Protein AF-A0A3D9T539-F1 (afdb_monomer)

pLDDT: mean 88.77, std 12.22, range [27.33, 97.56]

Sequence (343 aa):
MMASVPVTVRQAPGLWAAVADVSRRAGVRPPDEIHLIGDPDVTVEEDSVLLGLVGGRRRMSVGLALLHTLGADELLALVAYESARRGARNEERAAQVAIRAAGPETVARATRELWAVREAWESFLNVYVQPGREAGYAPEDVFGGFAAMVDARRPLLGLGEPVRRATALMGDIPLSWGHRLLDPGERMLLGWPDFTTAVMTAELQREADRIYRRIGSVIAGDPGRLSLAHVFDLIAGGPLPLGLIAGALFPDRTRDEAVPLFAGPLATLMRLAAVRSCVAEWRHTWAGPPELVGPDGLPLRLEDLAARALGSPEAAAEACRRLTDLGVVLFAGAGPGRHRSIE

Structure (mmCIF, N/CA/C/O backbone):
data_AF-A0A3D9T539-F1
#
_entry.id   AF-A0A3D9T539-F1
#
loop_
_atom_site.group_PDB
_atom_site.id
_atom_site.type_symbol
_atom_site.label_atom_id
_atom_site.label_alt_id
_atom_site.label_comp_id
_atom_site.label_asym_id
_atom_site.label_entity_id
_atom_site.label_seq_id
_atom_site.pdbx_PDB_ins_code
_atom_site.Cartn_x
_atom_site.Cartn_y
_atom_site.Cartn_z
_atom_site.occupancy
_atom_site.B_iso_or_equiv
_atom_site.auth_seq_id
_atom_site.auth_comp_id
_atom_site.auth_asym_id
_atom_site.auth_atom_id
_atom_site.pdbx_PDB_model_num
ATOM 1 N N . MET A 1 1 ? -10.849 18.192 7.428 1.00 44.25 1 MET A N 1
ATOM 2 C CA . MET A 1 1 ? -11.593 17.255 8.294 1.00 44.25 1 MET A CA 1
ATOM 3 C C . MET A 1 1 ? -11.327 15.874 7.731 1.00 44.25 1 MET A C 1
ATOM 5 O O . MET A 1 1 ? -11.571 15.698 6.544 1.00 44.25 1 MET A O 1
ATOM 9 N N . MET A 1 2 ? -10.726 14.962 8.500 1.00 62.97 2 MET A N 1
ATOM 10 C CA . MET A 1 2 ? -10.523 13.584 8.036 1.00 62.97 2 MET A CA 1
ATOM 11 C C . MET A 1 2 ? -11.881 12.975 7.679 1.00 62.97 2 MET A C 1
ATOM 13 O O . MET A 1 2 ? -12.852 13.165 8.417 1.00 62.97 2 MET A O 1
ATOM 17 N N . ALA A 1 3 ? -11.966 12.283 6.542 1.00 84.75 3 ALA A N 1
ATOM 18 C CA . ALA A 1 3 ? -13.168 11.539 6.201 1.00 84.75 3 ALA A CA 1
ATOM 19 C C . ALA A 1 3 ? -13.429 10.505 7.306 1.00 84.75 3 ALA A C 1
ATOM 21 O O . ALA A 1 3 ? -12.514 9.806 7.741 1.00 84.75 3 ALA A O 1
ATOM 22 N N . SER A 1 4 ? -14.670 10.431 7.781 1.00 90.44 4 SER A N 1
ATOM 23 C CA . SER A 1 4 ? -15.082 9.432 8.764 1.00 90.44 4 SER A CA 1
ATOM 24 C C . SER A 1 4 ? -16.459 8.882 8.423 1.00 90.44 4 SER A C 1
ATOM 26 O O . SER A 1 4 ? -17.287 9.578 7.826 1.00 90.44 4 SER A O 1
ATOM 28 N N . VAL A 1 5 ? -16.713 7.628 8.795 1.00 91.12 5 VAL A N 1
ATOM 29 C CA . VAL A 1 5 ? -18.011 6.981 8.580 1.00 91.12 5 VAL A CA 1
ATOM 30 C C . VAL A 1 5 ? -18.573 6.490 9.914 1.00 91.12 5 VAL A C 1
ATOM 32 O O . VAL A 1 5 ? -17.920 5.676 10.567 1.00 91.12 5 VAL A O 1
ATOM 35 N N . PRO A 1 6 ? -19.767 6.947 10.340 1.00 92.81 6 PRO A N 1
ATOM 36 C CA . PRO A 1 6 ? -20.382 6.463 11.571 1.00 92.81 6 PRO A CA 1
ATOM 37 C C . PRO A 1 6 ? -20.787 4.992 11.434 1.00 92.81 6 PRO A C 1
ATOM 39 O O . PRO A 1 6 ? -21.335 4.578 10.410 1.00 92.81 6 PRO A O 1
ATOM 42 N N . VAL A 1 7 ? -20.563 4.218 12.493 1.00 93.19 7 VAL A N 1
ATOM 43 C CA . VAL A 1 7 ? -20.911 2.797 12.578 1.00 93.19 7 VAL A CA 1
ATOM 44 C C . VAL A 1 7 ? -22.020 2.610 13.592 1.00 93.19 7 VAL A C 1
ATOM 46 O O . VAL A 1 7 ? -21.872 2.928 14.767 1.00 93.19 7 VAL A O 1
ATOM 49 N N . THR A 1 8 ? -23.128 2.024 13.165 1.00 93.31 8 THR A N 1
ATOM 50 C CA . THR A 1 8 ? -24.223 1.658 14.069 1.00 93.31 8 THR A CA 1
ATOM 51 C C . THR A 1 8 ? -23.956 0.323 14.766 1.00 93.31 8 THR A C 1
ATOM 53 O O . THR A 1 8 ? -23.232 -0.531 14.253 1.00 93.31 8 THR A O 1
ATOM 56 N N . VAL A 1 9 ? -24.621 0.094 15.903 1.00 93.31 9 VAL A N 1
ATOM 57 C CA . VAL A 1 9 ? -24.569 -1.188 16.635 1.00 93.31 9 VAL A CA 1
ATOM 58 C C . VAL A 1 9 ? -24.943 -2.375 15.744 1.00 93.31 9 VAL A C 1
ATOM 60 O O . VAL A 1 9 ? -24.366 -3.446 15.873 1.00 93.31 9 VAL A O 1
ATOM 63 N N . ARG A 1 10 ? -25.878 -2.187 14.804 1.00 91.56 10 ARG A N 1
ATOM 64 C CA . ARG A 1 10 ? -26.306 -3.242 13.876 1.00 91.56 10 ARG A CA 1
ATOM 65 C C . ARG A 1 10 ? -25.207 -3.638 12.888 1.00 91.56 10 ARG A C 1
ATOM 67 O O . ARG A 1 10 ? -25.142 -4.795 12.508 1.00 91.56 10 ARG A O 1
ATOM 74 N N . GLN A 1 11 ? -24.386 -2.679 12.462 1.00 92.06 11 GLN A N 1
ATOM 75 C CA . GLN A 1 11 ? -23.330 -2.907 11.471 1.00 92.06 11 GLN A CA 1
ATOM 76 C C . GLN A 1 11 ? -22.123 -3.620 12.083 1.00 92.06 11 GLN A C 1
ATOM 78 O O . GLN A 1 11 ? -21.596 -4.540 11.473 1.00 92.06 11 GLN A O 1
ATOM 83 N N . ALA A 1 12 ? -21.720 -3.234 13.298 1.00 93.25 12 ALA A N 1
ATOM 84 C CA . ALA A 1 12 ? -20.574 -3.832 13.984 1.00 93.25 12 ALA A CA 1
ATOM 85 C C . ALA A 1 12 ? -20.897 -4.161 15.454 1.00 93.25 12 ALA A C 1
ATOM 87 O O . ALA A 1 12 ? -20.352 -3.532 16.370 1.00 93.25 12 ALA A O 1
ATOM 88 N N . PRO A 1 13 ? -21.783 -5.138 15.722 1.00 95.25 13 PRO A N 1
ATOM 89 C CA . PRO A 1 13 ? -22.207 -5.454 17.087 1.00 95.25 13 PRO A CA 1
ATOM 90 C C . PRO A 1 13 ? -21.037 -5.910 17.967 1.00 95.25 13 PRO A C 1
ATOM 92 O O . PRO A 1 13 ? -20.972 -5.546 19.141 1.00 95.25 13 PRO A O 1
ATOM 95 N N . GLY A 1 14 ? -20.082 -6.651 17.390 1.00 94.56 14 GLY A N 1
ATOM 96 C CA . GLY A 1 14 ? -18.870 -7.096 18.079 1.00 94.56 14 GLY A CA 1
ATOM 97 C C . GLY A 1 14 ? -17.992 -5.934 18.541 1.00 94.56 14 GLY A C 1
ATOM 98 O O . GLY A 1 14 ? -17.583 -5.910 19.700 1.00 94.56 14 GLY A O 1
ATOM 99 N N . LEU A 1 15 ? -17.753 -4.946 17.670 1.00 95.38 15 LEU A N 1
ATOM 100 C CA . LEU A 1 15 ? -16.994 -3.741 18.006 1.00 95.38 15 LEU A CA 1
ATOM 101 C C . LEU A 1 15 ? -17.662 -2.954 19.137 1.00 95.38 15 LEU A C 1
ATOM 103 O O . LEU A 1 15 ? -17.016 -2.656 20.138 1.00 95.38 15 LEU A O 1
ATOM 107 N N . TRP A 1 16 ? -18.960 -2.670 19.016 1.00 96.94 16 TRP A N 1
ATOM 108 C CA . TRP A 1 16 ? -19.704 -1.922 20.035 1.00 96.94 16 TRP A CA 1
ATOM 109 C C . TRP A 1 16 ? -19.700 -2.625 21.397 1.00 96.94 16 TRP A C 1
ATOM 111 O O . TRP A 1 16 ? -19.438 -1.988 22.419 1.00 96.94 16 TRP A O 1
ATOM 121 N N . ALA A 1 17 ? -19.936 -3.940 21.422 1.00 96.94 17 ALA A N 1
ATOM 122 C CA . ALA A 1 17 ? -19.911 -4.721 22.656 1.00 96.94 17 ALA A CA 1
ATOM 123 C C . ALA A 1 17 ? -18.516 -4.734 23.303 1.00 96.94 17 ALA A C 1
ATOM 125 O O . ALA A 1 17 ? -18.397 -4.553 24.516 1.00 96.94 17 ALA A O 1
ATOM 126 N N . ALA A 1 18 ? -17.462 -4.900 22.501 1.00 96.88 18 ALA A N 1
ATOM 127 C CA . ALA A 1 18 ? -16.088 -4.934 22.987 1.00 96.88 18 ALA A CA 1
ATOM 128 C C . ALA A 1 18 ? -15.624 -3.571 23.532 1.00 96.88 18 ALA A C 1
ATOM 130 O O . ALA A 1 18 ? -15.027 -3.507 24.608 1.00 96.88 18 ALA A O 1
ATOM 131 N N . VAL A 1 19 ? -15.963 -2.473 22.846 1.00 96.94 19 VAL A N 1
ATOM 132 C CA . VAL A 1 19 ? -15.672 -1.103 23.304 1.00 96.94 19 VAL A CA 1
ATOM 133 C C . VAL A 1 19 ? -16.409 -0.791 24.610 1.00 96.94 19 VAL A C 1
ATOM 135 O O . VAL A 1 19 ? -15.825 -0.212 25.529 1.00 96.94 19 VAL A O 1
ATOM 138 N N . ALA A 1 20 ? -17.673 -1.201 24.736 1.00 96.44 20 ALA A N 1
ATOM 139 C CA . ALA A 1 20 ? -18.440 -1.025 25.968 1.00 96.44 20 ALA A CA 1
ATOM 140 C C . ALA A 1 20 ? -17.853 -1.840 27.135 1.00 96.44 20 ALA A C 1
ATOM 142 O O . ALA A 1 20 ? -17.743 -1.334 28.255 1.00 96.44 20 ALA A O 1
ATOM 143 N N . ASP A 1 21 ? -17.438 -3.083 26.881 1.00 97.44 21 ASP A N 1
ATOM 144 C CA . ASP A 1 21 ? -16.801 -3.940 27.881 1.00 97.44 21 ASP A CA 1
ATOM 145 C C . ASP A 1 21 ? -15.458 -3.377 28.362 1.00 97.44 21 ASP A C 1
ATOM 147 O O . ASP A 1 21 ? -15.246 -3.261 29.574 1.00 97.44 21 ASP A O 1
ATOM 151 N N . VAL A 1 22 ? -14.570 -2.978 27.446 1.00 96.69 22 VAL A N 1
ATOM 152 C CA . VAL A 1 22 ? -13.262 -2.438 27.837 1.00 96.69 22 VAL A CA 1
ATOM 153 C C . VAL A 1 22 ? -13.407 -1.092 28.552 1.00 96.69 22 VAL A C 1
ATOM 155 O O . VAL A 1 22 ? -12.724 -0.855 29.547 1.00 96.69 22 VAL A O 1
ATOM 158 N N . SER A 1 23 ? -14.367 -0.255 28.140 1.00 95.38 23 SER A N 1
ATOM 159 C CA . SER A 1 23 ? -14.692 1.005 28.826 1.00 95.38 23 SER A CA 1
ATOM 160 C C . SER A 1 23 ? -15.152 0.757 30.266 1.00 95.38 23 SER A C 1
ATOM 162 O O . SER A 1 23 ? -14.687 1.419 31.197 1.00 95.38 23 SER A O 1
ATOM 164 N N . ARG A 1 24 ? -16.008 -0.254 30.477 1.00 96.19 24 ARG A N 1
ATOM 165 C CA . ARG A 1 24 ? -16.441 -0.678 31.816 1.00 96.19 24 ARG A CA 1
ATOM 166 C C . ARG A 1 24 ? -15.267 -1.173 32.660 1.00 96.19 24 ARG A C 1
ATOM 168 O O . ARG A 1 24 ? -15.158 -0.760 33.811 1.00 96.19 24 ARG A O 1
ATOM 175 N N . ARG A 1 25 ? -14.384 -2.018 32.114 1.00 96.12 25 ARG A N 1
ATOM 176 C CA . ARG A 1 25 ? -13.178 -2.498 32.823 1.00 96.12 25 ARG A CA 1
ATOM 177 C C . ARG A 1 25 ? -12.216 -1.361 33.179 1.00 96.12 25 ARG A C 1
ATOM 179 O O . ARG A 1 25 ? -11.628 -1.374 34.255 1.00 96.12 25 ARG A O 1
ATOM 186 N N . ALA A 1 26 ? -12.098 -0.360 32.310 1.00 93.62 26 ALA A N 1
ATOM 187 C CA . ALA A 1 26 ? -11.305 0.843 32.544 1.00 93.62 26 ALA A CA 1
ATOM 188 C C . ALA A 1 26 ? -11.963 1.834 33.526 1.00 93.62 26 ALA A C 1
ATOM 190 O O . ALA A 1 26 ? -11.289 2.728 34.039 1.00 93.62 26 ALA A O 1
ATOM 191 N N . GLY A 1 27 ? -13.261 1.695 33.816 1.00 94.12 27 GLY A N 1
ATOM 192 C CA . GLY A 1 27 ? -13.996 2.646 34.652 1.00 94.12 27 GLY A CA 1
ATOM 193 C C . GLY A 1 27 ? -14.165 4.017 33.989 1.00 94.12 27 GLY A C 1
ATOM 194 O O . GLY A 1 27 ? -14.180 5.037 34.676 1.00 94.12 27 GLY A O 1
ATOM 195 N N . VAL A 1 28 ? -14.262 4.051 32.657 1.00 92.56 28 VAL A N 1
ATOM 196 C CA . VAL A 1 28 ? -14.453 5.271 31.860 1.00 92.56 28 VAL A CA 1
ATOM 197 C C . VAL A 1 28 ? -15.829 5.256 31.200 1.00 92.56 28 VAL A C 1
ATOM 199 O O . VAL A 1 28 ? -16.380 4.197 30.898 1.00 92.56 28 VAL A O 1
ATOM 202 N N . ARG A 1 29 ? -16.410 6.438 30.969 1.00 91.12 29 ARG A N 1
ATOM 203 C CA . ARG A 1 29 ? -17.691 6.535 30.257 1.00 91.12 29 ARG A CA 1
ATOM 204 C C . ARG A 1 29 ? -17.494 6.107 28.787 1.00 91.12 29 ARG A C 1
ATOM 206 O O . ARG A 1 29 ? -16.606 6.677 28.142 1.00 91.12 29 ARG A O 1
ATOM 213 N N . PRO A 1 30 ? -18.306 5.163 28.269 1.00 91.94 30 PRO A N 1
ATOM 214 C CA . PRO A 1 30 ? -18.220 4.698 26.884 1.00 91.94 30 PRO A CA 1
ATOM 215 C C . PRO A 1 30 ? -18.556 5.818 25.883 1.00 91.94 30 PRO A C 1
ATOM 217 O O . PRO A 1 30 ? -19.180 6.813 26.270 1.00 91.94 30 PRO A O 1
ATOM 220 N N . PRO A 1 31 ? -18.155 5.680 24.607 1.00 94.88 31 PRO A N 1
ATOM 221 C CA . PRO A 1 31 ? -18.533 6.630 23.568 1.00 94.88 31 PRO A CA 1
ATOM 222 C C . PRO A 1 31 ? -20.031 6.554 23.242 1.00 94.88 31 PRO A C 1
ATOM 224 O O . PRO A 1 31 ? -20.650 5.496 23.355 1.00 94.88 31 PRO A O 1
ATOM 227 N N . ASP A 1 32 ? -20.594 7.676 22.793 1.00 94.69 32 ASP A N 1
ATOM 228 C CA . ASP A 1 32 ? -21.967 7.754 22.281 1.00 94.69 32 ASP A CA 1
ATOM 229 C C . ASP A 1 32 ? -22.017 7.468 20.763 1.00 94.69 32 ASP A C 1
ATOM 231 O O . ASP A 1 32 ? -23.049 7.053 20.235 1.00 94.69 32 ASP A O 1
ATOM 235 N N . GLU A 1 33 ? -20.906 7.688 20.048 1.00 95.94 33 GLU A N 1
ATOM 236 C CA . GLU A 1 33 ? -20.733 7.412 18.616 1.00 95.94 33 GLU A CA 1
ATOM 237 C C . GLU A 1 33 ? -19.397 6.703 18.356 1.00 95.94 33 GLU A C 1
ATOM 239 O O . GLU A 1 33 ? -18.371 7.096 18.911 1.00 95.94 33 GLU A O 1
ATOM 244 N N . ILE A 1 34 ? -19.392 5.711 17.460 1.00 95.88 34 ILE A N 1
ATOM 245 C CA . ILE A 1 34 ? -18.169 5.120 16.900 1.00 95.88 34 ILE A CA 1
ATOM 246 C C . ILE A 1 34 ? -18.105 5.460 15.413 1.00 95.88 34 ILE A C 1
ATOM 248 O O . ILE A 1 34 ? -19.066 5.245 14.674 1.00 95.88 34 ILE A O 1
ATOM 252 N N . HIS A 1 35 ? -16.971 5.995 14.983 1.00 94.50 35 HIS A N 1
ATOM 253 C CA . HIS A 1 35 ? -16.664 6.355 13.609 1.00 94.50 35 HIS A CA 1
ATOM 254 C C . HIS A 1 35 ? -15.451 5.562 13.131 1.00 94.50 35 HIS A C 1
ATOM 256 O O . HIS A 1 35 ? -14.506 5.343 13.882 1.00 94.50 35 HIS A O 1
ATOM 262 N N . LEU A 1 36 ? -15.462 5.159 11.866 1.00 93.88 36 LEU A N 1
ATOM 263 C CA . LEU A 1 36 ? -14.287 4.607 11.201 1.00 93.88 36 LEU A CA 1
ATOM 264 C C . LEU A 1 36 ? -13.565 5.710 10.454 1.00 93.88 36 LEU A C 1
ATOM 266 O O . LEU A 1 36 ? -14.209 6.528 9.795 1.00 93.88 36 LEU A O 1
ATOM 270 N N . ILE A 1 37 ? -12.244 5.698 10.546 1.00 93.56 37 ILE A N 1
ATOM 271 C CA . ILE A 1 37 ? -11.342 6.593 9.819 1.00 93.56 37 ILE A CA 1
ATOM 272 C C . ILE A 1 37 ? -10.339 5.763 9.016 1.00 93.56 37 ILE A C 1
ATOM 274 O O . ILE A 1 37 ? -10.148 4.574 9.282 1.00 93.56 37 ILE A O 1
ATOM 278 N N . GLY A 1 38 ? -9.726 6.372 8.002 1.00 90.69 38 GLY A N 1
ATOM 279 C CA . GLY A 1 38 ? -8.705 5.692 7.204 1.00 90.69 38 GLY A CA 1
ATOM 280 C C . GLY A 1 38 ? -7.391 5.514 7.963 1.00 90.69 38 GLY A C 1
ATOM 281 O O . GLY A 1 38 ? -6.789 4.445 7.911 1.00 90.69 38 GLY A O 1
ATOM 282 N N . ASP A 1 39 ? -6.981 6.540 8.705 1.00 91.50 39 ASP A N 1
ATOM 283 C CA . ASP A 1 39 ? -5.677 6.559 9.360 1.00 91.50 39 ASP A CA 1
ATOM 284 C C . ASP A 1 39 ? -5.582 5.565 10.527 1.00 91.50 39 ASP A C 1
ATOM 286 O O . ASP A 1 39 ? -6.586 5.300 11.196 1.00 91.50 39 ASP A O 1
ATOM 290 N N . PRO A 1 40 ? -4.387 5.001 10.789 1.00 94.75 40 PRO A N 1
ATOM 291 C CA . PRO A 1 40 ? -4.147 4.046 11.860 1.00 94.75 40 PRO A CA 1
ATOM 292 C C . PRO A 1 40 ? -4.117 4.739 13.228 1.00 94.75 40 PRO A C 1
ATOM 294 O O . PRO A 1 40 ? -3.071 4.884 13.867 1.00 94.75 40 PRO A O 1
ATOM 297 N N . ASP A 1 41 ? -5.290 5.180 13.671 1.00 94.31 41 ASP A N 1
ATOM 298 C CA . ASP A 1 41 ? -5.449 5.888 14.930 1.00 94.31 41 ASP A CA 1
ATOM 299 C C . ASP A 1 41 ? -6.688 5.448 15.711 1.00 94.31 41 ASP A C 1
ATOM 301 O O . ASP A 1 41 ? -7.660 4.927 15.159 1.00 94.31 41 ASP A O 1
ATOM 305 N N . VAL A 1 42 ? -6.646 5.679 17.018 1.00 95.94 42 VAL A N 1
ATOM 306 C CA . VAL A 1 42 ? -7.816 5.652 17.885 1.00 95.94 42 VAL A CA 1
ATOM 307 C C . VAL A 1 42 ? -7.880 7.007 18.563 1.00 95.94 42 VAL A C 1
ATOM 309 O O . VAL A 1 42 ? -6.926 7.433 19.202 1.00 95.94 42 VAL A O 1
ATOM 312 N N . THR A 1 43 ? -9.004 7.700 18.433 1.00 94.50 43 THR A N 1
ATOM 313 C CA . THR A 1 43 ? -9.185 9.002 19.077 1.00 94.50 43 THR A CA 1
ATOM 314 C C . THR A 1 43 ? -10.528 9.062 19.776 1.00 94.50 43 THR A C 1
ATOM 316 O O . THR A 1 43 ? -11.497 8.426 19.360 1.00 94.50 43 THR A O 1
ATOM 319 N N . VAL A 1 44 ? -10.589 9.822 20.867 1.00 94.00 44 VAL A N 1
ATOM 320 C CA . VAL A 1 44 ? -11.832 10.106 21.584 1.00 94.00 44 VAL A CA 1
ATOM 321 C C . VAL A 1 44 ? -11.991 11.612 21.712 1.00 94.00 44 VAL A C 1
ATOM 323 O O . VAL A 1 44 ? -11.215 12.284 22.391 1.00 94.00 44 VAL A O 1
ATOM 326 N N . GLU A 1 45 ? -13.034 12.127 21.079 1.00 90.31 45 GLU A N 1
ATOM 327 C CA . GLU A 1 45 ? -13.443 13.525 21.120 1.00 90.31 45 GLU A CA 1
ATOM 328 C C . GLU A 1 45 ? -14.723 13.663 21.950 1.00 90.31 45 GLU A C 1
ATOM 330 O O . GLU A 1 45 ? -15.542 12.746 22.029 1.00 90.31 45 GLU A O 1
ATOM 335 N N . GLU A 1 46 ? -14.898 14.808 22.610 1.00 88.38 46 GLU A N 1
ATOM 336 C CA . GLU A 1 46 ? -16.112 15.101 23.375 1.00 88.38 46 GLU A CA 1
ATOM 337 C C . GLU A 1 46 ? -16.550 16.538 23.110 1.00 88.38 46 GLU A C 1
ATOM 339 O O . GLU A 1 46 ? -15.824 17.471 23.463 1.00 88.38 46 GLU A O 1
ATOM 344 N N . ASP A 1 47 ? -17.745 16.696 22.537 1.00 82.25 47 ASP A N 1
ATOM 345 C CA . ASP A 1 47 ? -18.369 17.990 22.243 1.00 82.25 47 ASP A CA 1
ATOM 346 C C . ASP A 1 47 ? -18.913 18.619 23.534 1.00 82.25 47 ASP A C 1
ATOM 348 O O . ASP A 1 47 ? -20.117 18.628 23.798 1.00 82.25 47 ASP A O 1
ATOM 352 N N . SER A 1 48 ? -18.012 19.076 24.405 1.00 76.94 48 SER A N 1
ATOM 353 C CA . SER A 1 48 ? -18.372 19.615 25.718 1.00 76.94 48 SER A CA 1
ATOM 354 C C . SER A 1 48 ? -19.000 21.005 25.627 1.00 76.94 48 SER A C 1
ATOM 356 O O . SER A 1 48 ? -18.514 21.865 24.891 1.00 76.94 48 SER A O 1
ATOM 358 N N . VAL A 1 49 ? -20.018 21.261 26.450 1.00 72.12 49 VAL A N 1
ATOM 359 C CA . VAL A 1 49 ? -20.649 22.584 26.573 1.00 72.12 49 VAL A CA 1
ATOM 360 C C . VAL A 1 49 ? -20.154 23.308 27.830 1.00 72.12 49 VAL A C 1
ATOM 362 O O . VAL A 1 49 ? -19.557 22.700 28.720 1.00 72.12 49 VAL A O 1
ATOM 365 N N . LEU A 1 50 ? -20.364 24.630 27.895 1.00 73.12 50 LEU A N 1
ATOM 366 C CA . LEU A 1 50 ? -19.899 25.488 28.999 1.00 73.12 50 LEU A CA 1
ATOM 367 C C . LEU A 1 50 ? -18.386 25.359 29.275 1.00 73.12 50 LEU A C 1
ATOM 369 O O . LEU A 1 50 ? -17.979 25.091 30.403 1.00 73.12 50 LEU A O 1
ATOM 373 N N . LEU A 1 51 ? -17.547 25.532 28.245 1.00 67.44 51 LEU A N 1
ATOM 374 C CA . LEU A 1 51 ? -16.074 25.497 28.360 1.00 67.44 51 LEU A CA 1
ATOM 375 C C . LEU A 1 51 ? -15.519 24.201 28.998 1.00 67.44 51 LEU A C 1
ATOM 377 O O . LEU A 1 51 ? -14.462 24.221 29.623 1.00 67.44 51 LEU A O 1
ATOM 381 N N . GLY A 1 52 ? -16.218 23.069 28.855 1.00 66.44 52 GLY A N 1
ATOM 382 C CA . GLY A 1 52 ? -15.778 21.780 29.405 1.00 66.44 52 GLY A CA 1
ATOM 383 C C . GLY A 1 52 ? -16.346 21.431 30.782 1.00 66.44 52 GLY A C 1
ATOM 384 O O . GLY A 1 52 ? -16.014 20.372 31.311 1.00 66.44 52 GLY A O 1
ATOM 385 N N . LEU A 1 53 ? -17.202 22.282 31.363 1.00 70.19 53 LEU A N 1
ATOM 386 C CA . LEU A 1 53 ? -17.823 22.039 32.672 1.00 70.19 53 LEU A CA 1
ATOM 387 C C . LEU A 1 53 ? -18.927 20.979 32.623 1.00 70.19 53 LEU A C 1
ATOM 389 O O . LEU A 1 53 ? -19.162 20.292 33.616 1.00 70.19 53 LEU A O 1
ATOM 393 N N . VAL A 1 54 ? -19.601 20.840 31.479 1.00 73.56 54 VAL A N 1
ATOM 394 C CA . VAL A 1 54 ? -20.629 19.820 31.270 1.00 73.56 54 VAL A CA 1
ATOM 395 C C . VAL A 1 54 ? -20.173 18.895 30.150 1.00 73.56 54 VAL A C 1
ATOM 397 O O . VAL A 1 54 ? -19.923 19.331 29.022 1.00 73.56 54 VAL A O 1
ATOM 400 N N . GLY A 1 55 ? -20.053 17.609 30.494 1.00 75.44 55 GLY A N 1
ATOM 401 C CA . GLY A 1 55 ? -19.725 16.548 29.548 1.00 75.44 55 GLY A CA 1
ATOM 402 C C . GLY A 1 55 ? -20.704 16.525 28.377 1.00 75.44 55 GLY A C 1
ATOM 403 O O . GLY A 1 55 ? -21.898 16.780 28.535 1.00 75.44 55 GLY A O 1
ATOM 404 N N . GLY A 1 56 ? -20.169 16.246 27.199 1.00 84.56 56 GLY A N 1
ATOM 405 C CA . GLY A 1 56 ? -20.872 16.315 25.928 1.00 84.56 56 GLY A CA 1
ATOM 406 C C . GLY A 1 56 ? -21.123 14.953 25.303 1.00 84.56 56 GLY A C 1
ATOM 407 O O . GLY A 1 56 ? -21.053 13.910 25.968 1.00 84.56 56 GLY A O 1
ATOM 408 N N . ARG A 1 57 ? -21.395 14.977 23.994 1.00 89.69 57 ARG A N 1
ATOM 409 C CA . ARG A 1 57 ? -21.450 13.771 23.167 1.00 89.69 57 ARG A CA 1
ATOM 410 C C . ARG A 1 57 ? -20.029 13.302 22.867 1.00 89.69 57 ARG A C 1
ATOM 412 O O . ARG A 1 57 ? -19.204 14.094 22.418 1.00 89.69 57 ARG A O 1
ATOM 419 N N . ARG A 1 58 ? -19.741 12.032 23.143 1.00 92.31 58 ARG A N 1
ATOM 420 C CA . ARG A 1 58 ? -18.432 11.405 22.939 1.00 92.31 58 ARG A CA 1
ATOM 421 C C . ARG A 1 58 ? -18.392 10.667 21.616 1.00 92.31 58 ARG A C 1
ATOM 423 O O . ARG A 1 58 ? -19.125 9.694 21.435 1.00 92.31 58 ARG A O 1
ATOM 430 N N . ARG A 1 59 ? -17.495 11.092 20.734 1.00 94.44 59 ARG A N 1
ATOM 431 C CA . ARG A 1 59 ? -17.209 10.420 19.471 1.00 94.44 59 ARG A CA 1
ATOM 432 C C . ARG A 1 59 ? -15.873 9.711 19.573 1.00 94.44 59 ARG A C 1
ATOM 434 O O . ARG A 1 59 ? -14.859 10.330 19.876 1.00 94.44 59 ARG A O 1
ATOM 441 N N . MET A 1 60 ? -15.877 8.416 19.301 1.00 95.75 60 MET A N 1
ATOM 442 C CA . MET A 1 60 ? -14.665 7.627 19.150 1.00 95.75 60 MET A CA 1
ATOM 443 C C . MET A 1 60 ? -14.404 7.384 17.671 1.00 95.75 60 MET A C 1
ATOM 445 O O . MET A 1 60 ? -15.289 6.888 16.980 1.00 95.75 60 MET A O 1
ATOM 449 N N . SER A 1 61 ? -13.201 7.689 17.200 1.00 95.81 61 SER A N 1
ATOM 450 C CA . SER A 1 61 ? -12.753 7.310 15.860 1.00 95.81 61 SER A CA 1
ATOM 451 C C . SER A 1 61 ? -11.801 6.126 15.955 1.00 95.81 61 SER A C 1
ATOM 453 O O . SER A 1 61 ? -10.925 6.113 16.816 1.00 95.81 61 SER A O 1
ATOM 455 N N . VAL A 1 62 ? -11.977 5.133 15.085 1.00 95.56 62 VAL A N 1
ATOM 456 C CA . VAL A 1 62 ? -11.154 3.920 15.026 1.00 95.56 62 VAL A CA 1
ATOM 457 C C . VAL A 1 62 ? -10.664 3.704 13.597 1.00 95.56 62 VAL A C 1
ATOM 459 O O . VAL A 1 62 ? -11.455 3.646 12.654 1.00 95.56 62 VAL A O 1
ATOM 462 N N . GLY A 1 63 ? -9.353 3.572 13.440 1.00 94.19 63 GLY A N 1
ATOM 463 C CA . GLY A 1 63 ? -8.688 3.358 12.164 1.00 94.19 63 GLY A CA 1
ATOM 464 C C . GLY A 1 63 ? -8.976 2.000 11.543 1.00 94.19 63 GLY A C 1
ATOM 465 O O . GLY A 1 63 ? -8.713 0.962 12.155 1.00 94.19 63 GLY A O 1
ATOM 466 N N . LEU A 1 64 ? -9.425 1.991 10.286 1.00 92.50 64 LEU A N 1
ATOM 467 C CA . LEU A 1 64 ? -9.541 0.763 9.495 1.00 92.50 64 LEU A CA 1
ATOM 468 C C . LEU A 1 64 ? -8.190 0.076 9.321 1.00 92.50 64 LEU A C 1
ATOM 470 O O . LEU A 1 64 ? -8.129 -1.150 9.390 1.00 92.50 64 LEU A O 1
ATOM 474 N N . ALA A 1 65 ? -7.113 0.845 9.152 1.00 93.31 65 ALA A N 1
ATOM 475 C CA . ALA A 1 65 ? -5.764 0.299 9.079 1.00 93.31 65 ALA A CA 1
ATOM 476 C C . ALA A 1 65 ? -5.400 -0.495 10.352 1.00 93.31 65 ALA A C 1
ATOM 478 O O . ALA A 1 65 ? -4.850 -1.590 10.238 1.00 93.31 65 ALA A O 1
ATOM 479 N N . LEU A 1 66 ? -5.789 -0.030 11.550 1.00 95.38 66 LEU A N 1
ATOM 480 C CA . LEU A 1 66 ? -5.579 -0.776 12.803 1.00 95.38 66 LEU A CA 1
ATOM 481 C C . LEU A 1 66 ? -6.471 -2.015 12.885 1.00 95.38 66 LEU A C 1
ATOM 483 O O . LEU A 1 66 ? -5.989 -3.091 13.229 1.00 95.38 66 LEU A O 1
ATOM 487 N N . LEU A 1 67 ? -7.752 -1.890 12.523 1.00 93.81 67 LEU A N 1
ATOM 488 C CA . LEU A 1 67 ? -8.695 -3.016 12.505 1.00 93.81 67 LEU A CA 1
ATOM 489 C C . LEU A 1 67 ? -8.212 -4.171 11.615 1.00 93.81 67 LEU A C 1
ATOM 491 O O . LEU A 1 67 ? -8.446 -5.333 11.942 1.00 93.81 67 LEU A O 1
ATOM 495 N N . HIS A 1 68 ? -7.530 -3.863 10.512 1.00 91.69 68 HIS A N 1
ATOM 496 C CA . HIS A 1 68 ? -7.018 -4.857 9.570 1.00 91.69 68 HIS A CA 1
ATOM 497 C C . HIS A 1 68 ? -5.699 -5.513 9.989 1.00 91.69 68 HIS A C 1
ATOM 499 O O . HIS A 1 68 ? -5.389 -6.604 9.511 1.00 91.69 68 HIS A O 1
ATOM 505 N N . THR A 1 69 ? -4.925 -4.878 10.870 1.00 93.62 69 THR A N 1
ATOM 506 C CA . THR A 1 69 ? -3.531 -5.270 11.138 1.00 93.62 69 THR A CA 1
ATOM 507 C C . THR A 1 69 ? -3.296 -5.765 12.560 1.00 93.62 69 THR A C 1
ATOM 509 O O . THR A 1 69 ? -2.540 -6.728 12.749 1.00 93.62 69 THR A O 1
ATOM 512 N N . LEU A 1 70 ? -3.965 -5.154 13.541 1.00 95.38 70 LEU A N 1
ATOM 513 C CA . LEU A 1 70 ? -3.814 -5.463 14.959 1.00 95.38 70 LEU A CA 1
ATOM 514 C C . LEU A 1 70 ? -4.679 -6.645 15.411 1.00 95.38 70 LEU A C 1
ATOM 516 O O . LEU A 1 70 ? -5.686 -7.021 14.795 1.00 95.38 70 LEU A O 1
ATOM 520 N N . GLY A 1 71 ? -4.291 -7.209 16.553 1.00 95.12 71 GLY A N 1
ATOM 521 C CA . GLY A 1 71 ? -5.161 -8.075 17.333 1.00 95.12 71 GLY A CA 1
ATOM 522 C C . GLY A 1 71 ? -6.278 -7.293 18.030 1.00 95.12 71 GLY A C 1
ATOM 523 O O . GLY A 1 71 ? -6.198 -6.082 18.245 1.00 95.12 71 GLY A O 1
ATOM 524 N N . ALA A 1 72 ? -7.364 -7.993 18.353 1.00 96.19 72 ALA A N 1
ATOM 525 C CA . ALA A 1 72 ? -8.521 -7.410 19.022 1.00 96.19 72 ALA A CA 1
ATOM 526 C C . ALA A 1 72 ? -8.159 -6.874 20.417 1.00 96.19 72 ALA A C 1
ATOM 528 O O . ALA A 1 72 ? -8.632 -5.806 20.792 1.00 96.19 72 ALA A O 1
ATOM 529 N N . ASP A 1 73 ? -7.302 -7.578 21.158 1.00 96.50 73 ASP A N 1
ATOM 530 C CA . ASP A 1 73 ? -6.898 -7.175 22.506 1.00 96.50 73 ASP A CA 1
ATOM 531 C C . ASP A 1 73 ? -5.993 -5.940 22.472 1.00 96.50 73 ASP A C 1
ATOM 533 O O . ASP A 1 73 ? -6.198 -5.009 23.252 1.00 96.50 73 ASP A O 1
ATOM 537 N N . GLU A 1 74 ? -5.054 -5.878 21.524 1.00 97.12 74 GLU A N 1
ATOM 538 C CA . GLU A 1 74 ? -4.209 -4.705 21.315 1.00 97.12 74 GLU A CA 1
ATOM 539 C C . GLU A 1 74 ? -5.041 -3.483 20.904 1.00 97.12 74 GLU A C 1
ATOM 541 O O . GLU A 1 74 ? -4.889 -2.412 21.493 1.00 97.12 74 GLU A O 1
ATOM 546 N N . LEU A 1 75 ? -5.984 -3.636 19.965 1.00 97.50 75 LEU A N 1
ATOM 547 C CA . LEU A 1 75 ? -6.884 -2.544 19.587 1.00 97.50 75 LEU A CA 1
ATOM 548 C C . LEU A 1 75 ? -7.714 -2.056 20.785 1.00 97.50 75 LEU A C 1
ATOM 550 O O . LEU A 1 75 ? -7.848 -0.851 21.000 1.00 97.50 75 LEU A O 1
ATOM 554 N N . LEU A 1 76 ? -8.267 -2.973 21.583 1.00 97.56 76 LEU A N 1
ATOM 555 C CA . LEU A 1 76 ? -9.068 -2.613 22.755 1.00 97.56 76 LEU A CA 1
ATOM 556 C C . LEU A 1 76 ? -8.223 -1.978 23.866 1.00 97.56 76 LEU A C 1
ATOM 558 O O . LEU A 1 76 ? -8.727 -1.114 24.584 1.00 97.56 76 LEU A O 1
ATOM 562 N N . ALA A 1 77 ? -6.943 -2.337 23.989 1.00 97.56 77 ALA A N 1
ATOM 563 C CA . ALA A 1 77 ? -6.011 -1.656 24.881 1.00 97.56 77 ALA A CA 1
ATOM 564 C C . ALA A 1 77 ? -5.786 -0.192 24.457 1.00 97.56 77 ALA A C 1
ATOM 566 O O . ALA A 1 77 ? -5.812 0.692 25.317 1.00 97.56 77 ALA A O 1
ATOM 567 N N . LEU A 1 78 ? -5.656 0.085 23.151 1.00 97.38 78 LEU A N 1
ATOM 568 C CA . LEU A 1 78 ? -5.593 1.458 22.625 1.00 97.38 78 LEU A CA 1
ATOM 569 C C . LEU A 1 78 ? -6.896 2.221 22.887 1.00 97.38 78 LEU A C 1
ATOM 571 O O . LEU A 1 78 ? -6.865 3.349 23.369 1.00 97.38 78 LEU A O 1
ATOM 575 N N . VAL A 1 79 ? -8.049 1.586 22.660 1.00 97.12 79 VAL A N 1
ATOM 576 C CA . VAL A 1 79 ? -9.367 2.159 22.985 1.00 97.12 79 VAL A CA 1
ATOM 577 C C . VAL A 1 79 ? -9.470 2.525 24.466 1.00 97.12 79 VAL A C 1
ATOM 579 O O . VAL A 1 79 ? -9.950 3.613 24.799 1.00 97.12 79 VAL A O 1
ATOM 582 N N . ALA A 1 80 ? -9.017 1.647 25.364 1.00 96.62 80 ALA A N 1
ATOM 583 C CA . ALA A 1 80 ? -9.014 1.904 26.800 1.00 96.62 80 ALA A CA 1
ATOM 584 C C . ALA A 1 80 ? -8.114 3.093 27.157 1.00 96.62 80 ALA A C 1
ATOM 586 O O . ALA A 1 80 ? -8.527 3.967 27.922 1.00 96.62 80 ALA A O 1
ATOM 587 N N . TYR A 1 81 ? -6.909 3.135 26.582 1.00 96.38 81 TYR A N 1
ATOM 588 C CA . TYR A 1 81 ? -5.955 4.222 26.775 1.00 96.38 81 TYR A CA 1
ATOM 589 C C . TYR A 1 81 ? -6.528 5.564 26.318 1.00 96.38 81 TYR A C 1
ATOM 591 O O . TYR A 1 81 ? -6.559 6.506 27.104 1.00 96.38 81 TYR A O 1
ATOM 599 N N . GLU A 1 82 ? -7.070 5.638 25.106 1.00 95.31 82 GLU A N 1
ATOM 600 C CA . GLU A 1 82 ? -7.610 6.872 24.525 1.00 95.31 82 GLU A CA 1
ATOM 601 C C . GLU A 1 82 ? -8.865 7.366 25.251 1.00 95.31 82 GLU A C 1
ATOM 603 O O . GLU A 1 82 ? -9.011 8.556 25.550 1.00 95.31 82 GLU A O 1
ATOM 608 N N . SER A 1 83 ? -9.735 6.438 25.654 1.00 93.12 83 SER A N 1
ATOM 609 C CA . SER A 1 83 ? -10.905 6.755 26.478 1.00 93.12 83 SER A CA 1
ATOM 610 C C . SER A 1 83 ? -10.504 7.294 27.855 1.00 93.12 83 SER A C 1
ATOM 612 O O . SER A 1 83 ? -11.133 8.223 28.369 1.00 93.12 83 SER A O 1
ATOM 614 N N . ALA A 1 84 ? -9.448 6.738 28.458 1.00 92.56 84 ALA A N 1
ATOM 615 C CA . ALA A 1 84 ? -8.911 7.213 29.729 1.00 92.56 84 ALA A CA 1
ATOM 616 C C . ALA A 1 84 ? -8.201 8.561 29.584 1.00 92.56 84 ALA A C 1
ATOM 618 O O . ALA A 1 84 ? -8.408 9.450 30.413 1.00 92.56 84 ALA A O 1
ATOM 619 N N . ARG A 1 85 ? -7.420 8.740 28.513 1.00 90.94 85 ARG A N 1
ATOM 620 C CA . ARG A 1 85 ? -6.682 9.966 28.193 1.00 90.94 85 ARG A CA 1
ATOM 621 C C . ARG A 1 85 ? -7.608 11.172 28.136 1.00 90.94 85 ARG A C 1
ATOM 623 O O . ARG A 1 85 ? -7.261 12.216 28.679 1.00 90.94 85 ARG A O 1
ATOM 630 N N . ARG A 1 86 ? -8.826 11.015 27.600 1.00 87.44 86 ARG A N 1
ATOM 631 C CA . ARG A 1 86 ? -9.812 12.105 27.532 1.00 87.44 86 ARG A CA 1
ATOM 632 C C . ARG A 1 86 ? -10.180 12.697 28.899 1.00 87.44 86 ARG A C 1
ATOM 634 O O . ARG A 1 86 ? -10.454 13.895 28.970 1.00 87.44 86 ARG A O 1
ATOM 641 N N . GLY A 1 87 ? -10.216 11.882 29.955 1.00 79.81 87 GLY A N 1
ATOM 642 C CA . GLY A 1 87 ? -10.558 12.306 31.322 1.00 79.81 87 GLY A CA 1
ATOM 643 C C . GLY A 1 87 ? -9.368 12.390 32.286 1.00 79.81 87 GLY A C 1
ATOM 644 O O . GLY A 1 87 ? -9.541 12.779 33.443 1.00 79.81 87 GLY A O 1
ATOM 645 N N . ALA A 1 88 ? -8.173 11.996 31.848 1.00 83.88 88 ALA A N 1
ATOM 646 C CA . ALA A 1 88 ? -6.977 11.965 32.674 1.00 83.88 88 ALA A CA 1
ATOM 647 C C . ALA A 1 88 ? -6.291 13.337 32.737 1.00 83.88 88 ALA A C 1
ATOM 649 O O . ALA A 1 88 ? -6.328 14.123 31.797 1.00 83.88 88 ALA A O 1
ATOM 650 N N . ARG A 1 89 ? -5.616 13.614 33.861 1.00 81.69 89 ARG A N 1
ATOM 651 C CA . ARG A 1 89 ? -4.808 14.836 34.030 1.00 81.69 89 ARG A CA 1
ATOM 652 C C . ARG A 1 89 ? -3.457 14.762 33.314 1.00 81.69 89 ARG A C 1
ATOM 654 O O . ARG A 1 89 ? -2.868 15.799 33.041 1.00 81.69 89 ARG A O 1
ATOM 661 N N . ASN A 1 90 ? -2.949 13.551 33.088 1.00 89.31 90 ASN A N 1
ATOM 662 C CA . ASN A 1 90 ? -1.686 13.270 32.415 1.00 89.31 90 ASN A CA 1
ATOM 663 C C . ASN A 1 90 ? -1.709 11.862 31.788 1.00 89.31 90 ASN A C 1
ATOM 665 O O . ASN A 1 90 ? -2.600 11.054 32.073 1.00 89.31 90 ASN A O 1
ATOM 669 N N . GLU A 1 91 ? -0.715 11.573 30.951 1.00 90.19 91 GLU A N 1
ATOM 670 C CA . GLU A 1 91 ? -0.594 10.302 30.225 1.00 90.19 91 GLU A CA 1
ATOM 671 C C . GLU A 1 91 ? -0.347 9.104 31.147 1.00 90.19 91 GLU A C 1
ATOM 673 O O . GLU A 1 91 ? -0.870 8.021 30.895 1.00 90.19 91 GLU A O 1
ATOM 678 N N . GLU A 1 92 ? 0.378 9.291 32.253 1.00 93.00 92 GLU A N 1
ATOM 679 C CA . GLU A 1 92 ? 0.659 8.221 33.217 1.00 93.00 92 GLU A CA 1
ATOM 680 C C . GLU A 1 92 ? -0.633 7.666 33.833 1.00 93.00 92 GLU A C 1
ATOM 682 O O . GLU A 1 92 ? -0.832 6.453 33.914 1.00 93.00 92 GLU A O 1
ATOM 687 N N . ARG A 1 93 ? -1.564 8.547 34.214 1.00 92.44 93 ARG A N 1
ATOM 688 C CA . ARG A 1 93 ? -2.866 8.148 34.759 1.00 92.44 93 ARG A CA 1
ATOM 689 C C . ARG A 1 93 ? -3.694 7.389 33.719 1.00 92.44 93 ARG A C 1
ATOM 691 O O . ARG A 1 93 ? -4.361 6.418 34.074 1.00 92.44 93 ARG A O 1
ATOM 698 N N . ALA A 1 94 ? -3.656 7.818 32.456 1.00 93.38 94 ALA A N 1
ATOM 699 C CA . ALA A 1 94 ? -4.341 7.131 31.361 1.00 93.38 94 ALA A CA 1
ATOM 700 C C . ALA A 1 94 ? -3.750 5.733 31.120 1.00 93.38 94 ALA A C 1
ATOM 702 O O . ALA A 1 94 ? -4.492 4.754 31.044 1.00 93.38 94 ALA A O 1
ATOM 703 N N . ALA A 1 95 ? -2.418 5.624 31.114 1.00 94.44 95 ALA A N 1
ATOM 704 C CA . ALA A 1 95 ? -1.710 4.354 31.007 1.00 94.44 95 ALA A CA 1
ATOM 705 C C . ALA A 1 95 ? -2.069 3.408 32.161 1.00 94.44 95 ALA A C 1
ATOM 707 O O . ALA A 1 95 ? -2.435 2.264 31.915 1.00 94.44 95 ALA A O 1
ATOM 708 N N . GLN A 1 96 ? -2.067 3.880 33.412 1.00 95.56 96 GLN A N 1
ATOM 709 C CA . GLN A 1 96 ? -2.470 3.070 34.570 1.00 95.56 96 GLN A CA 1
ATOM 710 C C . GLN A 1 96 ? -3.909 2.544 34.442 1.00 95.56 96 GLN A C 1
ATOM 712 O O . GLN A 1 96 ? -4.189 1.401 34.804 1.00 95.56 96 GLN A O 1
ATOM 717 N N . VAL A 1 97 ? -4.834 3.356 33.922 1.00 95.94 97 VAL A N 1
ATOM 718 C CA . VAL A 1 97 ? -6.215 2.924 33.663 1.00 95.94 97 VAL A CA 1
ATOM 719 C C . VAL A 1 97 ? -6.262 1.829 32.595 1.00 95.94 97 VAL A C 1
ATOM 721 O O . VAL A 1 97 ? -6.881 0.792 32.833 1.00 95.94 97 VAL A O 1
ATOM 724 N N . ALA A 1 98 ? -5.576 2.018 31.466 1.00 96.31 98 ALA A N 1
ATOM 725 C CA . ALA A 1 98 ? -5.511 1.023 30.396 1.00 96.31 98 ALA A CA 1
ATOM 726 C C . ALA A 1 98 ? -4.866 -0.292 30.867 1.00 96.31 98 ALA A C 1
ATOM 728 O O . ALA A 1 98 ? -5.401 -1.368 30.609 1.00 96.31 98 ALA A O 1
ATOM 729 N N . ILE A 1 99 ? -3.776 -0.210 31.639 1.00 97.56 99 ILE A N 1
ATOM 730 C CA . ILE A 1 99 ? -3.071 -1.365 32.218 1.00 97.56 99 ILE A CA 1
ATOM 731 C C . ILE A 1 99 ? -3.996 -2.163 33.138 1.00 97.56 99 ILE A C 1
ATOM 733 O O . ILE A 1 99 ? -4.001 -3.389 33.082 1.00 97.56 99 ILE A O 1
ATOM 737 N N . ARG A 1 100 ? -4.821 -1.499 33.957 1.00 95.50 100 ARG A N 1
ATOM 738 C CA . ARG A 1 100 ? -5.812 -2.198 34.793 1.00 95.50 100 ARG A CA 1
ATOM 739 C C . ARG A 1 100 ? -6.902 -2.888 33.973 1.00 95.50 100 ARG A C 1
ATOM 741 O O . ARG A 1 100 ? -7.414 -3.911 34.412 1.00 95.50 100 ARG A O 1
ATOM 748 N N . ALA A 1 101 ? -7.269 -2.335 32.818 1.00 95.75 101 ALA A N 1
ATOM 749 C CA . ALA A 1 101 ? -8.347 -2.864 31.984 1.00 95.75 101 ALA A CA 1
ATOM 750 C C . ALA A 1 101 ? -7.909 -4.033 31.083 1.00 95.75 101 ALA A C 1
ATOM 752 O O . ALA A 1 101 ? -8.673 -4.984 30.907 1.00 95.75 101 ALA A O 1
ATOM 753 N N . ALA A 1 102 ? -6.703 -3.947 30.511 1.00 95.81 102 ALA A N 1
ATOM 754 C CA . ALA A 1 102 ? -6.211 -4.846 29.460 1.00 95.81 102 ALA A CA 1
ATOM 755 C C . ALA A 1 102 ? -4.909 -5.592 29.814 1.00 95.81 102 ALA A C 1
ATOM 757 O O . ALA A 1 102 ? -4.512 -6.504 29.091 1.00 95.81 102 ALA A O 1
ATOM 758 N N . GLY A 1 103 ? -4.259 -5.237 30.925 1.00 97.12 103 GLY A N 1
ATOM 759 C CA . GLY A 1 103 ? -2.980 -5.802 31.353 1.00 97.12 103 GLY A CA 1
ATOM 760 C C . GLY A 1 103 ? -1.762 -5.025 30.824 1.00 97.12 103 GLY A C 1
ATOM 761 O O . GLY A 1 103 ? -1.832 -4.383 29.774 1.00 97.12 103 GLY A O 1
ATOM 762 N N . PRO A 1 104 ? -0.625 -5.062 31.544 1.00 97.06 104 PRO A N 1
ATOM 763 C CA . PRO A 1 104 ? 0.565 -4.289 31.185 1.00 97.06 104 PRO A CA 1
ATOM 764 C C . PRO A 1 104 ? 1.221 -4.759 29.883 1.00 97.06 104 PRO A C 1
ATOM 766 O O . PRO A 1 104 ? 1.644 -3.928 29.083 1.00 97.06 104 PRO A O 1
ATOM 769 N N . GLU A 1 105 ? 1.272 -6.070 29.644 1.00 96.25 105 GLU A N 1
ATOM 770 C CA . GLU A 1 105 ? 1.888 -6.649 28.445 1.00 96.25 105 GLU A CA 1
ATOM 771 C C . GLU A 1 105 ? 1.124 -6.260 27.175 1.00 96.25 105 GLU A C 1
ATOM 773 O O . GLU A 1 105 ? 1.731 -5.787 26.215 1.00 96.25 105 GLU A O 1
ATOM 778 N N . THR A 1 106 ? -0.207 -6.368 27.203 1.00 97.00 106 THR A N 1
ATOM 779 C CA . THR A 1 106 ? -1.087 -5.982 26.092 1.00 97.00 106 THR A CA 1
ATOM 780 C C . THR A 1 106 ? -0.965 -4.498 25.773 1.00 97.00 106 THR A C 1
ATOM 782 O O . THR A 1 106 ? -0.828 -4.140 24.610 1.00 97.00 106 THR A O 1
ATOM 785 N N . VAL A 1 107 ? -0.953 -3.622 26.785 1.00 97.19 107 VAL A N 1
ATOM 786 C CA . VAL A 1 107 ? -0.789 -2.173 26.571 1.00 97.19 107 VAL A CA 1
ATOM 787 C C . VAL A 1 107 ? 0.588 -1.858 25.984 1.00 97.19 107 VAL A C 1
ATOM 789 O O . VAL A 1 107 ? 0.685 -1.110 25.015 1.00 97.19 107 VAL A O 1
ATOM 792 N N . ALA A 1 108 ? 1.657 -2.455 26.519 1.00 95.81 108 ALA A N 1
ATOM 793 C CA . ALA A 1 108 ? 3.008 -2.246 26.002 1.00 95.81 108 ALA A CA 1
ATOM 794 C C . ALA A 1 108 ? 3.162 -2.740 24.554 1.00 95.81 108 ALA A C 1
ATOM 796 O O . ALA A 1 108 ? 3.838 -2.100 23.744 1.00 95.81 108 ALA A O 1
ATOM 797 N N . ARG A 1 109 ? 2.538 -3.875 24.219 1.00 95.62 109 ARG A N 1
ATOM 798 C CA . ARG A 1 109 ? 2.496 -4.405 22.855 1.00 95.62 109 ARG A CA 1
ATOM 799 C C . ARG A 1 109 ? 1.686 -3.498 21.934 1.00 95.62 109 ARG A C 1
ATOM 801 O O . ARG A 1 109 ? 2.221 -3.072 20.920 1.00 95.62 109 ARG A O 1
ATOM 808 N N . ALA A 1 110 ? 0.466 -3.138 22.321 1.00 96.69 110 ALA A N 1
ATOM 809 C CA . ALA A 1 110 ? -0.429 -2.290 21.542 1.00 96.69 110 ALA A CA 1
ATOM 810 C C . ALA A 1 110 ? 0.207 -0.946 21.172 1.00 96.69 110 ALA A C 1
ATOM 812 O O . ALA A 1 110 ? 0.155 -0.540 20.015 1.00 96.69 110 ALA A O 1
ATOM 813 N N . THR A 1 111 ? 0.873 -0.283 22.122 1.00 95.31 111 THR A N 1
ATOM 814 C CA . THR A 1 111 ? 1.572 0.979 21.848 1.00 95.31 111 THR A CA 1
ATOM 815 C C . THR A 1 111 ? 2.709 0.782 20.848 1.00 95.31 111 THR A C 1
ATOM 817 O O . THR A 1 111 ? 2.846 1.573 19.920 1.00 95.31 111 THR A O 1
ATOM 820 N N . ARG A 1 112 ? 3.517 -0.276 20.992 1.00 95.81 112 ARG A N 1
ATOM 821 C CA . ARG A 1 112 ? 4.619 -0.570 20.059 1.00 95.81 112 ARG A CA 1
ATOM 822 C C . ARG A 1 112 ? 4.106 -0.874 18.653 1.00 95.81 112 ARG A C 1
ATOM 824 O O . ARG A 1 112 ? 4.633 -0.340 17.683 1.00 95.81 112 ARG A O 1
ATOM 831 N N . GLU A 1 113 ? 3.075 -1.710 18.558 1.00 96.50 113 GLU A N 1
ATOM 832 C CA . GLU A 1 113 ? 2.468 -2.089 17.284 1.00 96.50 113 GLU A CA 1
ATOM 833 C C . GLU A 1 113 ? 1.767 -0.896 16.618 1.00 96.50 113 GLU A C 1
ATOM 835 O O . GLU A 1 113 ? 1.865 -0.753 15.406 1.00 96.50 113 GLU A O 1
ATOM 8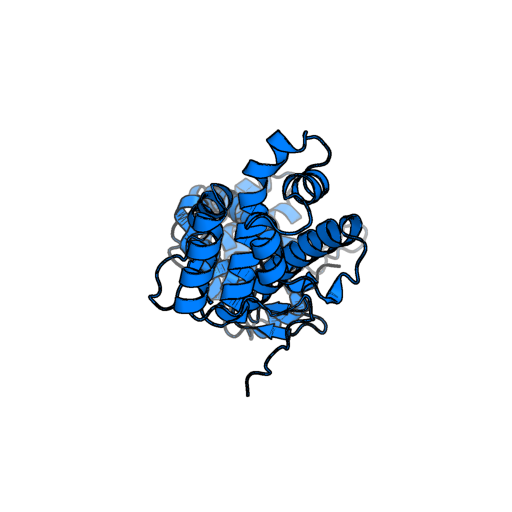40 N N . LEU A 1 114 ? 1.152 0.017 17.381 1.00 96.44 114 LEU A N 1
ATOM 841 C CA . LEU A 1 114 ? 0.578 1.256 16.845 1.00 96.44 114 LEU A CA 1
ATOM 842 C C . LEU A 1 114 ? 1.621 2.100 16.099 1.00 96.44 114 LEU A C 1
ATOM 844 O O . LEU A 1 114 ? 1.352 2.555 14.989 1.00 96.44 114 LEU A O 1
ATOM 848 N N . TRP A 1 115 ? 2.809 2.299 16.682 1.00 95.50 115 TRP A N 1
ATOM 849 C CA . TRP A 1 115 ? 3.888 3.049 16.025 1.00 95.50 115 TRP A CA 1
ATOM 850 C C . TRP A 1 115 ? 4.364 2.359 14.743 1.00 95.50 115 TRP A C 1
ATOM 852 O O . TRP A 1 115 ? 4.457 3.011 13.705 1.00 95.50 115 TRP A O 1
ATOM 862 N N . ALA A 1 116 ? 4.582 1.042 14.791 1.00 96.38 116 ALA A N 1
ATOM 863 C CA . ALA A 1 116 ? 4.986 0.268 13.619 1.00 96.38 116 ALA A CA 1
ATOM 864 C C . ALA A 1 116 ? 3.928 0.302 12.501 1.00 96.38 116 ALA A C 1
ATOM 866 O O . ALA A 1 116 ? 4.264 0.466 11.329 1.00 96.38 116 ALA A O 1
ATOM 867 N N . VAL A 1 117 ? 2.639 0.192 12.845 1.00 97.31 117 VAL A N 1
ATOM 868 C CA . VAL A 1 117 ? 1.541 0.263 11.869 1.00 97.31 117 VAL A CA 1
ATOM 869 C C . VAL A 1 117 ? 1.408 1.668 11.276 1.00 97.31 117 VAL A C 1
ATOM 871 O O . VAL A 1 117 ? 1.168 1.779 10.076 1.00 97.31 117 VAL A O 1
ATOM 874 N N . ARG A 1 118 ? 1.591 2.734 12.067 1.00 96.56 118 ARG A N 1
ATOM 875 C CA . ARG A 1 118 ? 1.581 4.124 11.571 1.00 96.56 118 ARG A CA 1
ATOM 876 C C . ARG A 1 118 ? 2.664 4.362 10.523 1.00 96.56 118 ARG A C 1
ATOM 878 O O . ARG A 1 118 ? 2.354 4.815 9.425 1.00 96.56 118 ARG A O 1
ATOM 885 N N . GLU A 1 119 ? 3.900 3.977 10.825 1.00 96.44 119 GLU A N 1
ATOM 886 C CA . GLU A 1 119 ? 5.019 4.105 9.887 1.00 96.44 119 GLU A CA 1
ATOM 887 C C . GLU A 1 119 ? 4.799 3.257 8.622 1.00 96.44 119 GLU A C 1
ATOM 889 O O . GLU A 1 119 ? 4.974 3.728 7.495 1.00 96.44 119 GLU A O 1
ATOM 894 N N . ALA A 1 120 ? 4.339 2.012 8.793 1.00 96.81 120 ALA A N 1
ATOM 895 C CA . ALA A 1 120 ? 4.038 1.128 7.674 1.00 96.81 120 ALA A CA 1
ATOM 896 C C . ALA A 1 120 ? 2.915 1.676 6.782 1.00 96.81 120 ALA A C 1
ATOM 898 O O . ALA A 1 120 ? 2.986 1.520 5.564 1.00 96.81 120 ALA A O 1
ATOM 899 N N . TRP A 1 121 ? 1.888 2.305 7.359 1.00 97.19 121 TRP A N 1
ATOM 900 C CA . TRP A 1 121 ? 0.767 2.892 6.622 1.00 97.19 121 TRP A CA 1
ATOM 901 C C . TRP A 1 121 ? 1.205 4.067 5.752 1.00 97.19 121 TRP A C 1
ATOM 903 O O . TRP A 1 121 ? 0.886 4.103 4.564 1.00 97.19 121 TRP A O 1
ATOM 913 N N . GLU A 1 122 ? 1.979 4.997 6.312 1.00 95.69 122 GLU A N 1
ATOM 914 C CA . GLU A 1 122 ? 2.514 6.137 5.562 1.00 95.69 122 GLU A CA 1
ATOM 915 C C . GLU A 1 122 ? 3.407 5.668 4.410 1.00 95.69 122 GLU A C 1
ATOM 917 O O . GLU A 1 122 ? 3.242 6.099 3.266 1.00 95.69 122 GLU A O 1
ATOM 922 N N . SER A 1 123 ? 4.309 4.723 4.691 1.00 95.38 123 SER A N 1
ATOM 923 C CA . SER A 1 123 ? 5.160 4.108 3.673 1.00 95.38 123 SER A CA 1
ATOM 924 C C . SER A 1 123 ? 4.331 3.412 2.593 1.00 95.38 123 SER A C 1
ATOM 926 O O . SER A 1 123 ? 4.562 3.611 1.403 1.00 95.38 123 SER A O 1
ATOM 928 N N . PHE A 1 124 ? 3.305 2.654 2.981 1.00 96.00 124 PHE A N 1
ATOM 929 C CA . PHE A 1 124 ? 2.423 1.959 2.051 1.00 96.00 124 PHE A CA 1
ATOM 930 C C . PHE A 1 124 ? 1.677 2.920 1.119 1.00 96.00 124 PHE A C 1
ATOM 932 O O . PHE A 1 124 ? 1.660 2.717 -0.099 1.00 96.00 124 PHE A O 1
ATOM 939 N N . LEU A 1 125 ? 1.095 3.990 1.663 1.00 94.75 125 LEU A N 1
ATOM 940 C CA . LEU A 1 125 ? 0.427 4.997 0.848 1.00 94.75 125 LEU A CA 1
ATOM 941 C C . LEU A 1 125 ? 1.409 5.644 -0.131 1.00 94.75 125 LEU A C 1
ATOM 943 O O . LEU A 1 125 ? 1.088 5.760 -1.310 1.00 94.75 125 LEU A O 1
ATOM 947 N N . ASN A 1 126 ? 2.606 6.009 0.327 1.00 94.38 126 ASN A N 1
ATOM 948 C CA . ASN A 1 126 ? 3.600 6.695 -0.497 1.00 94.38 126 ASN A CA 1
ATOM 949 C C . ASN A 1 126 ? 4.228 5.800 -1.571 1.00 94.38 126 ASN A C 1
ATOM 951 O O . ASN A 1 126 ? 4.479 6.270 -2.675 1.00 94.38 126 ASN A O 1
ATOM 955 N N . VAL A 1 127 ? 4.483 4.529 -1.261 1.00 92.69 127 VAL A N 1
ATOM 956 C CA . VAL A 1 127 ? 5.186 3.604 -2.163 1.00 92.69 127 VAL A CA 1
ATOM 957 C C . VAL A 1 127 ? 4.230 2.923 -3.138 1.00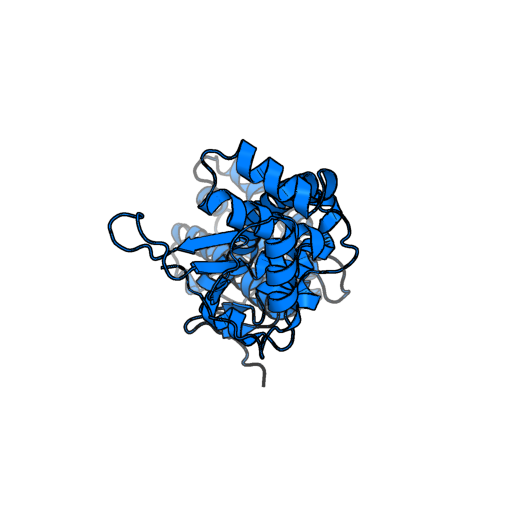 92.69 127 VAL A C 1
ATOM 959 O O . VAL A 1 127 ? 4.608 2.686 -4.278 1.00 92.69 127 VAL A O 1
ATOM 962 N N . TYR A 1 128 ? 2.998 2.616 -2.721 1.00 93.12 128 TYR A N 1
ATOM 963 C CA . TYR A 1 128 ? 2.057 1.866 -3.559 1.00 93.12 128 TYR A CA 1
ATOM 964 C C . TYR A 1 128 ? 0.930 2.746 -4.092 1.00 93.12 128 TYR A C 1
ATOM 966 O O . TYR A 1 128 ? 0.639 2.732 -5.284 1.00 93.12 128 TYR A O 1
ATOM 974 N N . VAL A 1 129 ? 0.272 3.525 -3.232 1.00 93.88 129 VAL A N 1
ATOM 975 C CA . VAL A 1 129 ? -0.997 4.172 -3.601 1.00 93.88 129 VAL A CA 1
ATOM 976 C C . VAL A 1 129 ? -0.783 5.491 -4.346 1.00 93.88 129 VAL A C 1
ATOM 978 O O . VAL A 1 129 ? -1.426 5.723 -5.370 1.00 93.88 129 VAL A O 1
ATOM 981 N N . GLN A 1 130 ? 0.102 6.364 -3.858 1.00 93.56 130 GLN A N 1
ATOM 982 C CA . GLN A 1 130 ? 0.328 7.690 -4.445 1.00 93.56 130 GLN A CA 1
ATOM 983 C C . GLN A 1 130 ? 0.840 7.637 -5.893 1.00 93.56 130 GLN A C 1
ATOM 985 O O . GLN A 1 130 ? 0.267 8.342 -6.727 1.00 93.56 130 GLN A O 1
ATOM 990 N N . PRO A 1 131 ? 1.805 6.772 -6.264 1.00 92.75 131 PRO A N 1
ATOM 991 C CA . PRO A 1 131 ? 2.264 6.701 -7.649 1.00 92.75 131 PRO A CA 1
ATOM 992 C C . PRO A 1 131 ? 1.152 6.289 -8.619 1.00 92.75 131 PRO A C 1
ATOM 994 O O . PRO A 1 131 ? 1.042 6.837 -9.717 1.00 92.75 131 PRO A O 1
ATOM 997 N N . GLY A 1 132 ? 0.260 5.387 -8.194 1.00 94.19 132 GLY A N 1
ATOM 998 C CA . GLY A 1 132 ? -0.924 5.048 -8.979 1.00 94.19 132 GLY A CA 1
ATOM 999 C C . GLY A 1 132 ? -1.903 6.200 -9.108 1.00 94.19 132 GLY A C 1
ATOM 1000 O O . GLY A 1 132 ? -2.409 6.442 -10.204 1.00 94.19 132 GLY A O 1
ATOM 1001 N N . ARG A 1 133 ? -2.095 6.986 -8.044 1.00 92.56 133 ARG A N 1
ATOM 1002 C CA . ARG A 1 133 ? -2.961 8.169 -8.089 1.00 92.56 133 ARG A CA 1
ATOM 1003 C C . ARG A 1 133 ? -2.493 9.214 -9.088 1.00 92.56 133 ARG A C 1
ATOM 1005 O O . ARG A 1 133 ? -3.347 9.820 -9.736 1.00 92.56 133 ARG A O 1
ATOM 1012 N N . GLU A 1 134 ? -1.185 9.425 -9.198 1.00 91.69 134 GLU A N 1
ATOM 1013 C CA . GLU A 1 134 ? -0.574 10.301 -10.206 1.00 91.69 134 GLU A CA 1
ATOM 1014 C C . GLU A 1 134 ? -0.725 9.746 -11.625 1.00 91.69 134 GLU A C 1
ATOM 1016 O O . GLU A 1 134 ? -0.847 10.510 -12.580 1.00 91.69 134 GLU A O 1
ATOM 1021 N N . ALA A 1 135 ? -0.730 8.419 -11.762 1.00 93.12 135 ALA A N 1
ATOM 1022 C CA . ALA A 1 135 ? -0.892 7.720 -13.031 1.00 93.12 135 ALA A CA 1
ATOM 1023 C C . ALA A 1 135 ? -2.364 7.518 -13.453 1.00 93.12 135 ALA A C 1
ATOM 1025 O O . ALA A 1 135 ? -2.612 6.966 -14.522 1.00 93.12 135 ALA A O 1
ATOM 1026 N N . GLY A 1 136 ? -3.334 7.979 -12.653 1.00 94.81 136 GLY A N 1
ATOM 1027 C CA . GLY A 1 136 ? -4.769 7.875 -12.954 1.00 94.81 136 GLY A CA 1
ATOM 1028 C C . GLY A 1 136 ? -5.451 6.591 -12.461 1.00 94.81 136 GLY A C 1
ATOM 1029 O O . GLY A 1 136 ? -6.596 6.335 -12.832 1.00 94.81 136 GLY A O 1
ATOM 1030 N N . TYR A 1 137 ? -4.793 5.812 -11.600 1.00 95.38 137 TYR A N 1
ATOM 1031 C CA . TYR A 1 137 ? -5.297 4.551 -11.044 1.00 95.38 137 TYR A CA 1
ATOM 1032 C C . TYR A 1 137 ? -5.521 4.632 -9.534 1.00 95.38 137 TYR A C 1
ATOM 1034 O O . TYR A 1 137 ? -4.869 5.398 -8.822 1.00 95.38 137 TYR A O 1
ATOM 1042 N N . ALA A 1 138 ? -6.412 3.794 -9.017 1.00 93.75 138 ALA A N 1
ATOM 1043 C CA . ALA A 1 138 ? -6.560 3.555 -7.587 1.00 93.75 138 ALA A CA 1
ATOM 1044 C C . ALA A 1 138 ? -6.798 2.057 -7.330 1.00 93.75 138 ALA A C 1
ATOM 1046 O O . ALA A 1 138 ? -7.435 1.398 -8.150 1.00 93.75 138 ALA A O 1
ATOM 1047 N N . PRO A 1 139 ? -6.295 1.490 -6.222 1.00 93.44 139 PRO A N 1
ATOM 1048 C CA . PRO A 1 139 ? -6.566 0.096 -5.906 1.00 93.44 139 PRO A CA 1
ATOM 1049 C C . PRO A 1 139 ? -8.014 -0.071 -5.420 1.00 93.44 139 PRO A C 1
ATOM 1051 O O . PRO A 1 139 ? -8.541 0.778 -4.696 1.00 93.44 139 PRO A O 1
ATOM 1054 N N . GLU A 1 140 ? -8.643 -1.188 -5.779 1.00 90.56 140 GLU A N 1
ATOM 1055 C CA . GLU A 1 140 ? -10.010 -1.529 -5.361 1.00 90.56 140 GLU A CA 1
ATOM 1056 C C . GLU A 1 140 ? -10.150 -1.679 -3.843 1.00 90.56 140 GLU A C 1
ATOM 1058 O O . GLU A 1 140 ? -11.174 -1.293 -3.282 1.00 90.56 140 GLU A O 1
ATOM 1063 N N . ASP A 1 141 ? -9.120 -2.194 -3.170 1.00 90.56 141 ASP A N 1
ATOM 1064 C CA . ASP A 1 141 ? -9.120 -2.402 -1.724 1.00 90.56 141 ASP A CA 1
ATOM 1065 C C . ASP A 1 141 ? -7.783 -1.989 -1.096 1.00 90.56 141 ASP A C 1
ATOM 1067 O O . ASP A 1 141 ? -6.829 -2.770 -0.993 1.00 90.56 141 ASP A O 1
ATOM 1071 N N . VAL A 1 142 ? -7.716 -0.727 -0.665 1.00 92.31 142 VAL A N 1
ATOM 1072 C CA . VAL A 1 142 ? -6.528 -0.159 -0.015 1.00 92.31 142 VAL A CA 1
ATOM 1073 C C . VAL A 1 142 ? -6.229 -0.859 1.316 1.00 92.31 142 VAL A C 1
ATOM 1075 O O . VAL A 1 142 ? -5.071 -1.155 1.606 1.00 92.31 142 VAL A O 1
ATOM 1078 N N . PHE A 1 143 ? -7.255 -1.133 2.127 1.00 92.12 143 PHE A N 1
ATOM 1079 C CA . PHE A 1 143 ? -7.076 -1.665 3.480 1.00 92.12 143 PHE A CA 1
ATOM 1080 C C . PHE A 1 143 ? -6.747 -3.156 3.463 1.00 92.12 143 PHE A C 1
ATOM 1082 O O . PHE A 1 143 ? -5.862 -3.579 4.205 1.00 92.12 143 PHE A O 1
ATOM 1089 N N . GLY A 1 144 ? -7.373 -3.938 2.580 1.00 91.12 144 GLY A N 1
ATOM 1090 C CA . GLY A 1 144 ? -6.988 -5.329 2.346 1.00 91.12 144 GLY A CA 1
ATOM 1091 C C . GLY A 1 144 ? -5.584 -5.452 1.755 1.00 91.12 144 GLY A C 1
ATOM 1092 O O . GLY A 1 144 ? -4.816 -6.313 2.181 1.00 91.12 144 GLY A O 1
ATOM 1093 N N . GLY A 1 145 ? -5.196 -4.541 0.854 1.00 94.00 145 GLY A N 1
ATOM 1094 C CA . GLY A 1 145 ? -3.820 -4.450 0.356 1.00 94.00 145 GLY A CA 1
ATOM 1095 C C . GLY A 1 145 ? -2.803 -4.186 1.458 1.00 94.00 145 GLY A C 1
ATOM 1096 O O . GLY A 1 145 ? -1.809 -4.900 1.578 1.00 94.00 145 GLY A O 1
ATOM 1097 N N . PHE A 1 146 ? -3.088 -3.205 2.315 1.00 95.50 146 PHE A N 1
ATOM 1098 C CA . PHE A 1 146 ? -2.250 -2.902 3.469 1.00 95.50 146 PHE A CA 1
ATOM 1099 C C . PHE A 1 146 ? -2.158 -4.083 4.443 1.00 95.50 146 PHE A C 1
ATOM 1101 O O . PHE A 1 146 ? -1.065 -4.423 4.889 1.00 95.50 146 PHE A O 1
ATOM 1108 N N . ALA A 1 147 ? -3.279 -4.755 4.724 1.00 93.75 147 ALA A N 1
ATOM 1109 C CA . ALA A 1 147 ? -3.313 -5.948 5.568 1.00 93.75 147 ALA A CA 1
ATOM 1110 C C . ALA A 1 147 ? -2.430 -7.068 5.003 1.00 93.75 147 ALA A C 1
ATOM 1112 O O . ALA A 1 147 ? -1.633 -7.655 5.731 1.00 93.75 147 ALA A O 1
ATOM 1113 N N . ALA A 1 148 ? -2.527 -7.325 3.695 1.00 94.69 148 ALA A N 1
ATOM 1114 C CA . ALA A 1 148 ? -1.715 -8.322 3.009 1.00 94.69 148 ALA A CA 1
ATOM 1115 C C . ALA A 1 148 ? -0.221 -7.953 3.010 1.00 94.69 148 ALA A C 1
ATOM 1117 O O . ALA A 1 148 ? 0.624 -8.828 3.209 1.00 94.69 148 ALA A O 1
ATOM 1118 N N . MET A 1 149 ? 0.113 -6.664 2.856 1.00 96.69 149 MET A N 1
ATOM 1119 C CA . MET A 1 149 ? 1.486 -6.172 2.999 1.00 96.69 149 MET A CA 1
ATOM 1120 C C . MET A 1 149 ? 2.026 -6.409 4.410 1.00 96.69 149 MET A C 1
ATOM 1122 O O . MET A 1 149 ? 3.136 -6.921 4.571 1.00 96.69 149 MET A O 1
ATOM 1126 N N . VAL A 1 150 ? 1.244 -6.046 5.427 1.00 95.75 150 VAL A N 1
ATOM 1127 C CA . VAL A 1 150 ? 1.619 -6.228 6.829 1.00 95.75 150 VAL A CA 1
ATOM 1128 C C . VAL A 1 150 ? 1.794 -7.702 7.154 1.00 95.75 150 VAL A C 1
ATOM 1130 O O . VAL A 1 150 ? 2.798 -8.050 7.758 1.00 95.75 150 VAL A O 1
ATOM 1133 N N . ASP A 1 151 ? 0.895 -8.577 6.711 1.00 93.88 151 ASP A N 1
ATOM 1134 C CA . ASP A 1 151 ? 1.010 -10.017 6.943 1.00 93.88 151 ASP A CA 1
ATOM 1135 C C . ASP A 1 151 ? 2.266 -10.607 6.282 1.00 93.88 151 ASP A C 1
ATOM 1137 O O . ASP A 1 151 ? 3.007 -11.347 6.927 1.00 93.88 151 ASP A O 1
ATOM 1141 N N . ALA A 1 152 ? 2.576 -10.220 5.040 1.00 95.19 152 ALA A N 1
ATOM 1142 C CA . ALA A 1 152 ? 3.783 -10.677 4.347 1.00 95.19 152 ALA A CA 1
ATOM 1143 C C . ALA A 1 152 ? 5.090 -10.170 4.986 1.00 95.19 152 ALA A C 1
ATOM 1145 O O . ALA A 1 152 ? 6.143 -10.783 4.805 1.00 95.19 152 ALA A O 1
ATOM 1146 N N . ARG A 1 153 ? 5.041 -9.047 5.718 1.00 94.94 153 ARG A N 1
ATOM 1147 C CA . ARG A 1 153 ? 6.208 -8.389 6.337 1.00 94.94 153 ARG A CA 1
ATOM 1148 C C . ARG A 1 153 ? 6.166 -8.380 7.863 1.00 94.94 153 ARG A C 1
ATOM 1150 O O . ARG A 1 153 ? 6.996 -7.719 8.482 1.00 94.94 153 ARG A O 1
ATOM 1157 N N . ARG A 1 154 ? 5.241 -9.115 8.481 1.00 93.00 154 ARG A N 1
ATOM 1158 C CA . ARG A 1 154 ? 4.920 -9.017 9.914 1.00 93.00 154 ARG A CA 1
ATOM 1159 C C . ARG A 1 154 ? 6.161 -9.123 10.819 1.00 93.00 154 ARG A C 1
ATOM 1161 O O . ARG A 1 154 ? 6.336 -8.229 11.649 1.00 93.00 154 ARG A O 1
ATOM 1168 N N . PRO A 1 155 ? 7.091 -10.083 10.605 1.00 91.69 155 PRO A N 1
ATOM 1169 C CA . PRO A 1 155 ? 8.316 -10.166 11.403 1.00 91.69 155 PRO A CA 1
ATOM 1170 C C . PRO A 1 155 ? 9.257 -8.968 11.214 1.00 91.69 155 PRO A C 1
ATOM 1172 O O . PRO A 1 155 ? 9.867 -8.512 12.177 1.00 91.69 155 PRO A O 1
ATOM 1175 N N . LEU A 1 156 ? 9.363 -8.439 9.989 1.00 92.50 156 LEU A N 1
ATOM 1176 C CA . LEU A 1 156 ? 10.222 -7.292 9.668 1.00 92.50 156 LEU A CA 1
ATOM 1177 C C . LEU A 1 156 ? 9.700 -5.994 10.294 1.00 92.50 156 LEU A C 1
ATOM 1179 O O . LEU A 1 156 ? 10.487 -5.119 10.634 1.00 92.50 156 LEU A O 1
ATOM 1183 N N . LEU A 1 157 ? 8.381 -5.888 10.468 1.00 93.19 157 LEU A N 1
ATOM 1184 C CA . LEU A 1 157 ? 7.718 -4.748 11.105 1.00 93.19 157 LEU A CA 1
ATOM 1185 C C . LEU A 1 157 ? 7.739 -4.821 12.642 1.00 93.19 157 LEU A C 1
ATOM 1187 O O . LEU A 1 157 ? 7.233 -3.918 13.303 1.00 93.19 157 LEU A O 1
ATOM 1191 N N . GLY A 1 158 ? 8.280 -5.895 13.231 1.00 91.88 158 GLY A N 1
ATOM 1192 C CA . GLY A 1 158 ? 8.278 -6.094 14.684 1.00 91.88 158 GLY A CA 1
ATOM 1193 C C . GLY A 1 158 ? 6.880 -6.300 15.281 1.00 91.88 158 GLY A C 1
ATOM 1194 O O . GLY A 1 158 ? 6.690 -6.098 16.482 1.00 91.88 158 GLY A O 1
ATOM 1195 N N . LEU A 1 159 ? 5.910 -6.691 14.451 1.00 93.25 159 LEU A N 1
ATOM 1196 C CA . LEU A 1 159 ? 4.540 -6.993 14.854 1.00 93.25 159 LEU A CA 1
ATOM 1197 C C . LEU A 1 159 ? 4.443 -8.463 15.261 1.00 93.25 159 LEU A C 1
ATOM 1199 O O . LEU A 1 159 ? 4.983 -9.338 14.581 1.00 93.25 159 LEU A O 1
ATOM 1203 N N . GLY A 1 160 ? 3.751 -8.758 16.359 1.00 89.75 160 GLY A N 1
ATOM 1204 C CA . GLY A 1 160 ? 3.535 -10.149 16.748 1.00 89.75 160 GLY A CA 1
ATOM 1205 C C . GLY A 1 160 ? 2.346 -10.777 16.016 1.00 89.75 160 GLY A C 1
ATOM 1206 O O . GLY A 1 160 ? 1.515 -10.090 15.414 1.00 89.75 160 GLY A O 1
ATOM 1207 N N . GLU A 1 161 ? 2.219 -12.100 16.117 1.00 89.38 161 GLU A N 1
ATOM 1208 C CA . GLU A 1 161 ? 1.020 -12.799 15.646 1.00 89.38 161 GLU A CA 1
ATOM 1209 C C . GLU A 1 161 ? -0.167 -12.519 16.583 1.00 89.38 161 GLU A C 1
ATOM 1211 O O . GLU A 1 161 ? -0.016 -12.636 17.809 1.00 89.38 161 GLU A O 1
ATOM 1216 N N . PRO A 1 162 ? -1.333 -12.103 16.057 1.00 86.25 162 PRO A N 1
ATOM 1217 C CA . PRO A 1 162 ? -2.506 -11.826 16.863 1.00 86.25 162 PRO A CA 1
ATOM 1218 C C . PRO A 1 162 ? -3.270 -13.127 17.112 1.00 86.25 162 PRO A C 1
ATOM 1220 O O . PRO A 1 162 ? -3.559 -13.879 16.184 1.00 86.25 162 PRO A O 1
ATOM 1223 N N . VAL A 1 163 ? -3.680 -13.363 18.361 1.00 85.25 163 VAL A N 1
ATOM 1224 C CA . VAL A 1 163 ? -4.528 -14.520 18.713 1.00 85.25 163 VAL A CA 1
ATOM 1225 C C . VAL A 1 163 ? -5.885 -14.429 18.008 1.00 85.25 163 VAL A C 1
ATOM 1227 O O . VAL A 1 163 ? -6.417 -15.419 17.509 1.00 85.25 163 VAL A O 1
ATOM 1230 N N . ARG A 1 164 ? -6.438 -13.214 17.940 1.00 91.88 164 ARG A N 1
ATOM 1231 C CA . ARG A 1 164 ? -7.665 -12.887 17.213 1.00 91.88 164 ARG A CA 1
ATOM 1232 C C . ARG A 1 164 ? -7.487 -11.538 16.538 1.00 91.88 164 ARG A C 1
ATOM 1234 O O . ARG A 1 164 ? -7.233 -10.553 17.222 1.00 91.88 164 ARG A O 1
ATOM 1241 N N . ARG A 1 165 ? -7.666 -11.470 15.219 1.00 91.50 165 ARG A N 1
ATOM 1242 C CA . ARG A 1 165 ? -7.602 -10.199 14.480 1.00 91.50 165 ARG A CA 1
ATOM 1243 C C . ARG A 1 165 ? -8.755 -9.278 14.855 1.00 91.50 165 ARG A C 1
ATOM 1245 O O . ARG A 1 165 ? -9.886 -9.733 15.046 1.00 91.50 165 ARG A O 1
ATOM 1252 N N . ALA A 1 166 ? -8.478 -7.979 14.900 1.00 93.81 166 ALA A N 1
ATOM 1253 C CA . ALA A 1 166 ? -9.489 -6.963 15.158 1.00 93.81 166 ALA A CA 1
ATOM 1254 C C . ALA A 1 166 ? -10.561 -6.896 14.050 1.00 93.81 166 ALA A C 1
ATOM 1256 O O . ALA A 1 166 ? -11.690 -6.485 14.316 1.00 93.81 166 ALA A O 1
ATOM 1257 N N . THR A 1 167 ? -10.274 -7.418 12.852 1.00 90.62 167 THR A N 1
ATOM 1258 C CA . THR A 1 167 ? -11.258 -7.601 11.772 1.00 90.62 167 THR A CA 1
ATOM 1259 C C . THR A 1 167 ? -12.482 -8.405 12.217 1.00 90.62 167 THR A C 1
ATOM 1261 O O . THR A 1 167 ? -13.595 -8.126 11.780 1.00 90.62 167 THR A O 1
ATOM 1264 N N . ALA A 1 168 ? -12.321 -9.331 13.168 1.00 91.38 168 ALA A N 1
ATOM 1265 C CA . ALA A 1 168 ? -13.416 -10.112 13.739 1.00 91.38 168 ALA A CA 1
ATOM 1266 C C . ALA A 1 168 ? -14.407 -9.280 14.581 1.00 91.38 168 ALA A C 1
ATOM 1268 O O . ALA A 1 168 ? -15.406 -9.824 15.054 1.00 91.38 168 ALA A O 1
ATOM 1269 N N . LEU A 1 169 ? -14.123 -7.996 14.826 1.00 91.81 169 LEU A N 1
ATOM 1270 C CA . LEU A 1 169 ? -15.029 -7.048 15.480 1.00 91.81 169 LEU A CA 1
ATOM 1271 C C . LEU A 1 169 ? -15.885 -6.266 14.472 1.00 91.81 169 LEU A C 1
ATOM 1273 O O . LEU A 1 169 ? -16.889 -5.676 14.871 1.00 91.81 169 LEU A O 1
ATOM 1277 N N . MET A 1 170 ? -15.512 -6.262 13.186 1.00 85.81 170 MET A N 1
ATOM 1278 C CA . MET A 1 170 ? -16.116 -5.387 12.179 1.00 85.81 170 MET A CA 1
ATOM 1279 C C . MET A 1 170 ? -17.547 -5.778 11.784 1.00 85.81 170 MET A C 1
ATOM 1281 O O . MET A 1 170 ? -18.302 -4.913 11.360 1.00 85.81 170 MET A O 1
ATOM 1285 N N . GLY A 1 171 ? -17.971 -7.030 11.971 1.00 83.75 171 GLY A N 1
ATOM 1286 C CA . GLY A 1 171 ? -19.308 -7.458 11.541 1.00 83.75 171 GLY A CA 1
ATOM 1287 C C . GLY A 1 171 ? -19.505 -7.262 10.032 1.00 83.75 171 GLY A C 1
ATOM 1288 O O . GLY A 1 171 ? -18.611 -7.577 9.252 1.00 83.75 171 GLY A O 1
ATOM 1289 N N . ASP A 1 172 ? -20.644 -6.691 9.641 1.00 78.94 172 ASP A N 1
ATOM 1290 C CA . ASP A 1 172 ? -21.062 -6.524 8.241 1.00 78.94 172 ASP A CA 1
ATOM 1291 C C . ASP A 1 172 ? -20.635 -5.160 7.657 1.00 78.94 172 ASP A C 1
ATOM 1293 O O . ASP A 1 172 ? -21.396 -4.514 6.929 1.00 78.94 172 ASP A O 1
ATOM 1297 N N . ILE A 1 173 ? -19.437 -4.666 7.994 1.00 77.25 173 ILE A N 1
ATOM 1298 C CA . ILE A 1 173 ? -18.907 -3.429 7.397 1.00 77.25 173 ILE A CA 1
ATOM 1299 C C . ILE A 1 173 ? -18.493 -3.705 5.937 1.00 77.25 173 ILE A C 1
ATOM 1301 O O . ILE A 1 173 ? -17.593 -4.513 5.704 1.00 77.25 173 ILE A O 1
ATOM 1305 N N . PRO A 1 174 ? -19.093 -3.030 4.936 1.00 71.88 174 PRO A N 1
ATOM 1306 C CA . PRO A 1 174 ? -18.751 -3.241 3.531 1.00 71.88 174 PRO A CA 1
ATOM 1307 C C . PRO A 1 174 ? -17.364 -2.694 3.169 1.00 71.88 174 PRO A C 1
ATOM 1309 O O . PRO A 1 174 ? -17.010 -1.583 3.568 1.00 71.88 174 PRO A O 1
ATOM 1312 N N . LEU A 1 175 ? -16.646 -3.393 2.282 1.00 63.81 175 LEU A N 1
ATOM 1313 C CA . LEU A 1 175 ? -15.377 -2.927 1.692 1.00 63.81 175 LEU A CA 1
ATOM 1314 C C . LEU A 1 175 ? -15.501 -1.554 1.004 1.00 63.81 175 LEU A C 1
ATOM 1316 O O . LEU A 1 175 ? -14.571 -0.752 1.045 1.00 63.81 175 LEU A O 1
ATOM 1320 N N . SER A 1 176 ? -16.677 -1.230 0.448 1.00 68.12 176 SER A N 1
ATOM 1321 C CA . SER A 1 176 ? -16.960 0.062 -0.205 1.00 68.12 176 SER A CA 1
ATOM 1322 C C . SER A 1 176 ? -16.798 1.275 0.717 1.00 68.12 176 SER A C 1
ATOM 1324 O O . SER A 1 176 ? -16.681 2.410 0.255 1.00 68.12 176 SER A O 1
ATOM 1326 N N . TRP A 1 177 ? -16.756 1.070 2.034 1.00 73.81 177 TRP A N 1
ATOM 1327 C CA . TRP A 1 177 ? -16.469 2.141 2.981 1.00 73.81 177 TRP A CA 1
ATOM 1328 C C . TRP A 1 177 ? -15.024 2.621 2.888 1.00 73.81 177 TRP A C 1
ATOM 1330 O O . TRP A 1 177 ? -14.764 3.791 3.165 1.00 73.81 177 TRP A O 1
ATOM 1340 N N . GLY A 1 178 ? -14.106 1.773 2.417 1.00 74.44 178 GLY A N 1
ATOM 1341 C CA . GLY A 1 178 ? -12.740 2.189 2.140 1.00 74.44 178 GLY A CA 1
ATOM 1342 C C . GLY A 1 178 ? -12.671 3.289 1.076 1.00 74.44 178 GLY A C 1
ATOM 1343 O O . GLY A 1 178 ? -11.942 4.266 1.250 1.00 74.44 178 GLY A O 1
ATOM 1344 N N . HIS A 1 179 ? -13.510 3.209 0.034 1.00 77.00 179 HIS A N 1
ATOM 1345 C CA . HIS A 1 179 ? -13.603 4.248 -1.003 1.00 77.00 179 HIS A CA 1
ATOM 1346 C C . HIS A 1 179 ? -14.127 5.573 -0.451 1.00 77.00 179 HIS A C 1
ATOM 1348 O O . HIS A 1 179 ? -13.673 6.627 -0.874 1.00 77.00 179 HIS A O 1
ATOM 1354 N N . ARG A 1 180 ? -15.024 5.544 0.543 1.00 77.38 180 ARG A N 1
ATOM 1355 C CA . ARG A 1 180 ? -15.526 6.769 1.193 1.00 77.38 180 ARG A CA 1
ATOM 1356 C C . ARG A 1 180 ? -14.465 7.491 2.020 1.00 77.38 180 ARG A C 1
ATOM 1358 O O . ARG A 1 180 ? -14.590 8.691 2.239 1.00 77.38 180 ARG A O 1
ATOM 1365 N N . LEU A 1 181 ? -13.475 6.758 2.525 1.00 80.81 181 LEU A N 1
ATOM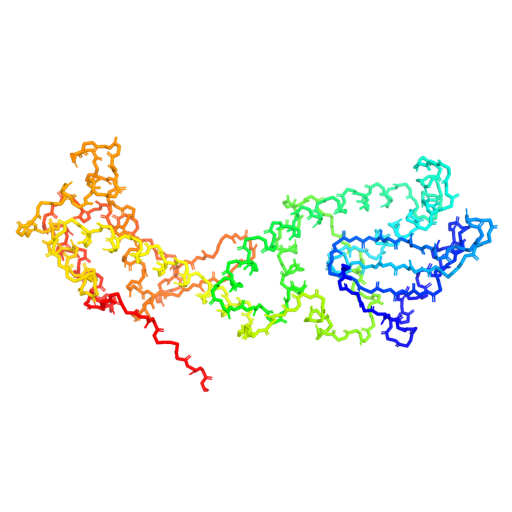 1366 C CA . LEU A 1 181 ? -12.435 7.298 3.400 1.00 80.81 181 LEU A CA 1
ATOM 1367 C C . LEU A 1 181 ? -11.224 7.805 2.623 1.00 80.81 181 LEU A C 1
ATOM 1369 O O . LEU A 1 181 ? -10.595 8.770 3.045 1.00 80.81 181 LEU A O 1
ATOM 1373 N N . LEU A 1 182 ? -10.905 7.162 1.499 1.00 80.75 182 LEU A N 1
ATOM 1374 C CA . LEU A 1 182 ? -9.718 7.478 0.710 1.00 80.75 182 LEU A CA 1
ATOM 1375 C C . LEU A 1 182 ? -10.016 8.141 -0.635 1.00 80.75 182 LEU A C 1
ATOM 1377 O O . LEU A 1 182 ? -9.060 8.548 -1.285 1.00 80.75 182 LEU A O 1
ATOM 1381 N N . ASP A 1 183 ? -11.283 8.235 -1.040 1.00 84.19 183 ASP A N 1
ATOM 1382 C CA . ASP A 1 183 ? -11.790 8.833 -2.283 1.00 84.19 183 ASP A CA 1
ATOM 1383 C C . ASP A 1 183 ? -10.918 8.550 -3.529 1.00 84.19 183 ASP A C 1
ATOM 1385 O O . ASP A 1 183 ? -9.889 9.206 -3.764 1.00 84.19 183 ASP A O 1
ATOM 1389 N N . PRO A 1 184 ? -11.289 7.567 -4.368 1.00 83.75 184 PRO A N 1
ATOM 1390 C CA . PRO A 1 184 ? -10.544 7.310 -5.594 1.00 83.75 184 PRO A CA 1
ATOM 1391 C C . PRO A 1 184 ? -10.610 8.491 -6.580 1.00 83.75 184 PRO A C 1
ATOM 1393 O O . PRO A 1 184 ? -9.687 8.642 -7.388 1.00 83.75 184 PRO A O 1
ATOM 1396 N N . GLY A 1 185 ? -11.606 9.381 -6.484 1.00 87.50 185 GLY A N 1
ATOM 1397 C CA . GLY A 1 185 ? -11.894 10.395 -7.496 1.00 87.50 185 GLY A CA 1
ATOM 1398 C C . GLY A 1 185 ? -12.325 9.753 -8.818 1.00 87.50 185 GLY A C 1
ATOM 1399 O O . GLY A 1 185 ? -12.987 8.721 -8.828 1.00 87.50 185 GLY A O 1
ATOM 1400 N N . GLU A 1 186 ? -11.899 10.324 -9.945 1.00 89.75 186 GLU A N 1
ATOM 1401 C CA . GLU A 1 186 ? -12.184 9.806 -11.299 1.00 89.75 186 GLU A CA 1
ATOM 1402 C C . GLU A 1 186 ? -11.213 8.697 -11.754 1.00 89.75 186 GLU A C 1
ATOM 1404 O O . GLU A 1 186 ? -11.148 8.353 -12.933 1.00 89.75 186 GLU A O 1
ATOM 1409 N N . ARG A 1 187 ? -10.407 8.156 -10.834 1.00 93.44 187 ARG A N 1
ATOM 1410 C CA . ARG A 1 187 ? -9.359 7.181 -11.156 1.00 93.44 187 ARG A CA 1
ATOM 1411 C C . ARG A 1 187 ? -9.946 5.810 -11.467 1.00 93.44 187 ARG A C 1
ATOM 1413 O O . ARG A 1 187 ? -10.923 5.388 -10.852 1.00 93.44 187 ARG A O 1
ATOM 1420 N N . MET A 1 188 ? -9.288 5.084 -12.366 1.00 93.88 188 MET A N 1
ATOM 1421 C CA . MET A 1 188 ? -9.669 3.711 -12.689 1.00 93.88 188 MET A CA 1
ATOM 1422 C C . MET A 1 188 ? -9.319 2.778 -11.526 1.00 93.88 188 MET A C 1
ATOM 1424 O O . MET A 1 188 ? -8.162 2.721 -11.099 1.00 93.88 188 MET A O 1
ATOM 1428 N N . LEU A 1 189 ? -10.329 2.072 -11.015 1.00 92.88 189 LEU A N 1
ATOM 1429 C CA . LEU A 1 189 ? -10.169 1.079 -9.957 1.00 92.88 189 LEU A CA 1
ATOM 1430 C C . LEU A 1 189 ? -9.603 -0.218 -10.532 1.00 92.88 189 LEU A C 1
ATOM 1432 O O . LEU A 1 189 ? -10.092 -0.694 -11.553 1.00 92.88 189 LEU A O 1
ATOM 1436 N N . LEU A 1 190 ? -8.572 -0.760 -9.885 1.00 95.25 190 LEU A N 1
ATOM 1437 C CA . LEU A 1 190 ? -7.913 -2.003 -10.285 1.00 95.25 190 LEU A CA 1
ATOM 1438 C C . LEU A 1 190 ? -7.635 -2.899 -9.073 1.00 95.25 190 LEU A C 1
ATOM 1440 O O . LEU A 1 190 ? -7.286 -2.412 -7.992 1.00 95.25 190 LEU A O 1
ATOM 1444 N N . GLY A 1 191 ? -7.718 -4.216 -9.262 1.00 94.44 191 GLY A N 1
ATOM 1445 C CA . GLY A 1 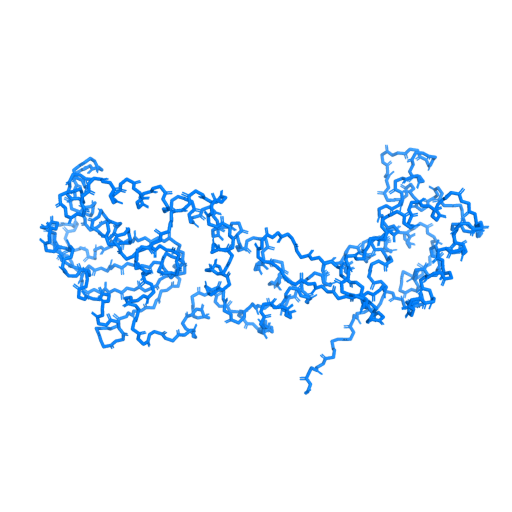191 ? -7.178 -5.186 -8.310 1.00 94.44 191 GLY A CA 1
ATOM 1446 C C . GLY A 1 191 ? -5.652 -5.060 -8.186 1.00 94.44 191 GLY A C 1
ATOM 1447 O O . GLY A 1 191 ? -4.986 -4.586 -9.100 1.00 94.44 191 GLY A O 1
ATOM 1448 N N . TRP A 1 192 ? -5.068 -5.483 -7.059 1.00 95.44 192 TRP A N 1
ATOM 1449 C CA . TRP A 1 192 ? -3.641 -5.249 -6.767 1.00 95.44 192 TRP A CA 1
ATOM 1450 C C . TRP A 1 192 ? -2.644 -5.722 -7.840 1.00 95.44 192 TRP A C 1
ATOM 1452 O O . TRP A 1 192 ? -1.736 -4.949 -8.146 1.00 95.44 192 TRP A O 1
ATOM 1462 N N . PRO A 1 193 ? -2.771 -6.926 -8.436 1.00 95.81 193 PRO A N 1
ATOM 1463 C CA . PRO A 1 193 ? -1.872 -7.346 -9.514 1.00 95.81 193 PRO A CA 1
ATOM 1464 C C . PRO A 1 193 ? -1.906 -6.413 -10.734 1.00 95.81 193 PRO A C 1
ATOM 1466 O O . PRO A 1 193 ? -0.854 -5.979 -11.213 1.00 95.81 193 PRO A O 1
ATOM 1469 N N . ASP A 1 194 ? -3.104 -6.033 -11.179 1.00 96.38 194 ASP A N 1
ATOM 1470 C CA . ASP A 1 194 ? -3.294 -5.146 -12.332 1.00 96.38 194 ASP A CA 1
ATOM 1471 C C . ASP A 1 194 ? -2.892 -3.708 -12.008 1.00 96.38 194 ASP A C 1
ATOM 1473 O O . ASP A 1 194 ? -2.259 -3.035 -12.821 1.00 96.38 194 ASP A O 1
ATOM 1477 N N . PHE A 1 195 ? -3.198 -3.247 -10.792 1.00 96.56 195 PHE A N 1
ATOM 1478 C CA . PHE A 1 195 ? -2.775 -1.951 -10.280 1.00 96.56 195 PHE A CA 1
ATOM 1479 C C . PHE A 1 195 ? -1.249 -1.842 -10.301 1.00 96.56 195 PHE A C 1
ATOM 1481 O O . PHE A 1 195 ? -0.713 -0.924 -10.916 1.00 96.56 195 PHE A O 1
ATOM 1488 N N . THR A 1 196 ? -0.532 -2.806 -9.716 1.00 96.06 196 THR A N 1
ATOM 1489 C CA . THR A 1 196 ? 0.937 -2.833 -9.735 1.00 96.06 196 THR A CA 1
ATOM 1490 C C . THR A 1 196 ? 1.469 -2.835 -11.167 1.00 96.06 196 THR A C 1
ATOM 1492 O O . THR A 1 196 ? 2.354 -2.045 -11.489 1.00 96.06 196 THR A O 1
ATOM 1495 N N . THR A 1 197 ? 0.896 -3.644 -12.059 1.00 95.62 197 THR A N 1
ATOM 1496 C CA . THR A 1 197 ? 1.291 -3.667 -13.477 1.00 95.62 197 THR A CA 1
ATOM 1497 C C . THR A 1 197 ? 1.113 -2.306 -14.149 1.00 95.62 197 THR A C 1
ATOM 1499 O O . THR A 1 197 ? 2.031 -1.824 -14.821 1.00 95.62 197 THR A O 1
ATOM 1502 N N . ALA A 1 198 ? -0.035 -1.658 -13.948 1.00 95.69 198 ALA A N 1
ATOM 1503 C CA . ALA A 1 198 ? -0.342 -0.355 -14.524 1.00 95.69 198 ALA A CA 1
ATOM 1504 C C . ALA A 1 198 ? 0.599 0.739 -13.996 1.00 95.69 198 ALA A C 1
ATOM 1506 O O . ALA A 1 198 ? 1.163 1.500 -14.787 1.00 95.69 198 ALA A O 1
ATOM 1507 N N . VAL A 1 199 ? 0.822 0.782 -12.678 1.00 95.69 199 VAL A N 1
ATOM 1508 C CA . VAL A 1 199 ? 1.700 1.763 -12.024 1.00 95.69 199 VAL A CA 1
ATOM 1509 C C . VAL A 1 199 ? 3.148 1.590 -12.464 1.00 95.69 199 VAL A C 1
ATOM 1511 O O . VAL A 1 199 ? 3.749 2.543 -12.960 1.00 95.69 199 VAL A O 1
ATOM 1514 N N . MET A 1 200 ? 3.691 0.375 -12.368 1.00 95.00 200 MET A N 1
ATOM 1515 C CA . MET A 1 200 ? 5.087 0.108 -12.721 1.00 95.00 200 MET A CA 1
ATOM 1516 C C . MET A 1 200 ? 5.353 0.361 -14.212 1.00 95.00 200 MET A C 1
ATOM 1518 O O . MET A 1 200 ? 6.409 0.872 -14.586 1.00 95.00 200 MET A O 1
ATOM 1522 N N . THR A 1 201 ? 4.381 0.069 -15.084 1.00 95.12 201 THR A N 1
ATOM 1523 C CA . THR A 1 201 ? 4.475 0.388 -16.518 1.00 95.12 201 THR A CA 1
ATOM 1524 C C . THR A 1 201 ? 4.433 1.894 -16.768 1.00 95.12 201 THR A C 1
ATOM 1526 O O . THR A 1 201 ? 5.220 2.400 -17.570 1.00 95.12 201 THR A O 1
ATOM 1529 N N . ALA A 1 202 ? 3.559 2.629 -16.077 1.00 94.44 202 ALA A N 1
ATOM 1530 C CA . ALA A 1 202 ? 3.475 4.084 -16.189 1.00 94.44 20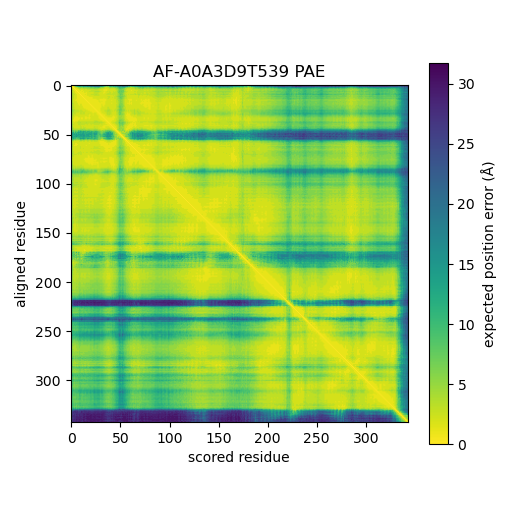2 ALA A CA 1
ATOM 1531 C C . ALA A 1 202 ? 4.744 4.783 -15.668 1.00 94.44 202 ALA A C 1
ATOM 1533 O O . ALA A 1 202 ? 5.206 5.756 -16.263 1.00 94.44 202 ALA A O 1
ATOM 1534 N N . GLU A 1 203 ? 5.349 4.291 -14.587 1.00 92.69 203 GLU A N 1
ATOM 1535 C CA . GLU A 1 203 ? 6.644 4.776 -14.097 1.00 92.69 203 GLU A CA 1
ATOM 1536 C C . GLU A 1 203 ? 7.766 4.532 -15.101 1.00 92.69 203 GLU A C 1
ATOM 1538 O O . GLU A 1 203 ? 8.484 5.468 -15.464 1.00 92.69 203 GLU A O 1
ATOM 1543 N N . LEU A 1 204 ? 7.862 3.304 -15.613 1.00 93.75 204 LEU A N 1
ATOM 1544 C CA . LEU A 1 204 ? 8.858 2.932 -16.611 1.00 93.75 204 LEU A CA 1
ATOM 1545 C C . LEU A 1 204 ? 8.708 3.763 -17.896 1.00 93.75 204 LEU A C 1
ATOM 1547 O O . LEU A 1 204 ? 9.699 4.208 -18.477 1.00 93.75 204 LEU A O 1
ATOM 1551 N N . GLN A 1 205 ? 7.466 4.050 -18.296 1.00 93.31 205 GLN A N 1
ATOM 1552 C CA . GLN A 1 205 ? 7.148 4.971 -19.383 1.00 93.31 205 GLN A CA 1
ATOM 1553 C C . GLN A 1 205 ? 7.658 6.389 -19.101 1.00 93.31 205 GLN A C 1
ATOM 1555 O O . GLN A 1 205 ? 8.362 6.961 -19.932 1.00 93.31 205 GLN A O 1
ATOM 1560 N N . ARG A 1 206 ? 7.336 6.959 -17.930 1.00 93.12 206 ARG A N 1
ATOM 1561 C CA . ARG A 1 206 ? 7.771 8.313 -17.537 1.00 93.12 206 ARG A CA 1
ATOM 1562 C C . ARG A 1 206 ? 9.295 8.432 -17.521 1.00 93.12 206 ARG A C 1
ATOM 1564 O O . ARG A 1 206 ? 9.840 9.480 -17.875 1.00 93.12 206 ARG A O 1
ATOM 1571 N N . GLU A 1 207 ? 9.998 7.389 -17.091 1.00 93.88 207 GLU A N 1
ATOM 1572 C CA . GLU A 1 207 ? 11.459 7.344 -17.109 1.00 93.88 207 GLU A CA 1
ATOM 1573 C C . GLU A 1 207 ? 12.018 7.292 -18.535 1.00 93.88 207 GLU A C 1
ATOM 1575 O O . GLU A 1 207 ? 12.850 8.131 -18.890 1.00 93.88 207 GLU A O 1
ATOM 1580 N N . ALA A 1 208 ? 11.502 6.400 -19.382 1.00 93.56 208 ALA A N 1
ATOM 1581 C CA . ALA A 1 208 ? 11.896 6.318 -20.785 1.00 93.56 208 ALA A CA 1
ATOM 1582 C C . ALA A 1 208 ? 11.623 7.621 -21.550 1.00 93.56 208 ALA A C 1
ATOM 1584 O O . ALA A 1 208 ? 12.480 8.086 -22.297 1.00 93.56 208 ALA A O 1
ATOM 1585 N N . ASP A 1 209 ? 10.477 8.267 -21.325 1.00 92.00 209 ASP A N 1
ATOM 1586 C CA . ASP A 1 209 ? 10.142 9.544 -21.962 1.00 92.00 209 ASP A CA 1
ATOM 1587 C C . ASP A 1 209 ? 11.111 10.656 -21.541 1.00 92.00 209 ASP A C 1
ATOM 1589 O O . ASP A 1 209 ? 11.480 11.503 -22.355 1.00 92.00 209 ASP A O 1
ATOM 1593 N N . ARG A 1 210 ? 11.570 10.665 -20.280 1.00 91.50 210 ARG A N 1
ATOM 1594 C CA . ARG A 1 210 ? 12.633 11.584 -19.836 1.00 91.50 210 ARG A CA 1
ATOM 1595 C C . ARG A 1 210 ? 13.942 11.315 -20.578 1.00 91.50 210 ARG A C 1
ATOM 1597 O O . ARG A 1 210 ? 14.556 12.275 -21.045 1.00 91.50 210 ARG A O 1
ATOM 1604 N N . ILE A 1 211 ? 14.326 10.047 -20.732 1.00 92.62 211 ILE A N 1
ATOM 1605 C CA . ILE A 1 211 ? 15.525 9.642 -21.480 1.00 92.62 211 ILE A CA 1
ATOM 1606 C C . ILE A 1 211 ? 15.413 10.087 -22.945 1.00 92.62 211 ILE A C 1
ATOM 1608 O O . ILE A 1 211 ? 16.273 10.825 -23.426 1.00 92.62 211 ILE A O 1
ATOM 1612 N N . TYR A 1 212 ? 14.329 9.728 -23.638 1.00 89.12 212 TYR A N 1
ATOM 1613 C CA . TYR A 1 212 ? 14.117 10.088 -25.041 1.00 89.12 212 TYR A CA 1
ATOM 1614 C C . TYR A 1 212 ? 14.047 11.597 -25.260 1.00 89.12 212 TYR A C 1
ATOM 1616 O O . TYR A 1 212 ? 14.684 12.095 -26.185 1.00 89.12 212 TYR A O 1
ATOM 1624 N N . ARG A 1 213 ? 13.348 12.353 -24.401 1.00 88.44 213 ARG A N 1
ATOM 1625 C CA . ARG A 1 213 ? 13.331 13.823 -24.491 1.00 88.44 213 ARG A CA 1
ATOM 1626 C C . ARG A 1 213 ? 14.731 14.410 -24.350 1.00 88.44 213 ARG A C 1
ATOM 1628 O O . ARG A 1 213 ? 15.081 15.334 -25.083 1.00 88.44 213 ARG A O 1
ATOM 1635 N N . ARG A 1 214 ? 15.545 13.877 -23.433 1.00 89.00 214 ARG A N 1
ATOM 1636 C CA . ARG A 1 214 ? 16.906 14.372 -23.225 1.00 89.00 214 ARG A CA 1
ATOM 1637 C C . ARG A 1 214 ? 17.817 14.052 -24.409 1.00 89.00 214 ARG A C 1
ATOM 1639 O O . ARG A 1 214 ? 18.523 14.946 -24.866 1.00 89.00 214 ARG A O 1
ATOM 1646 N N . ILE A 1 215 ? 17.739 12.840 -24.954 1.00 87.25 215 ILE A N 1
ATOM 1647 C CA . ILE A 1 215 ? 18.451 12.450 -26.181 1.00 87.25 215 ILE A CA 1
ATOM 1648 C C . ILE A 1 215 ? 18.005 13.323 -27.366 1.00 87.25 215 ILE A C 1
ATOM 1650 O O . ILE A 1 215 ? 18.838 13.928 -28.041 1.00 87.25 215 ILE A O 1
ATOM 1654 N N . GLY A 1 216 ? 16.693 13.464 -27.577 1.00 84.62 216 GLY A N 1
ATOM 1655 C CA . GLY A 1 216 ? 16.115 14.258 -28.665 1.00 84.62 216 GLY A CA 1
ATOM 1656 C C . GLY A 1 216 ? 16.528 15.728 -28.627 1.00 84.62 216 GLY A C 1
ATOM 1657 O O . GLY A 1 216 ? 16.764 16.321 -29.676 1.00 84.62 216 GLY A O 1
ATOM 1658 N N . SER A 1 217 ? 16.719 16.295 -27.429 1.00 84.50 217 SER A N 1
ATOM 1659 C CA . SER A 1 217 ? 17.179 17.681 -27.278 1.00 84.50 217 SER A CA 1
ATOM 1660 C C . SER A 1 217 ? 18.578 17.950 -27.853 1.00 84.50 217 SER A C 1
ATOM 1662 O O . SER A 1 217 ? 18.891 19.098 -28.152 1.00 84.50 217 SER A O 1
ATOM 1664 N N . VAL A 1 218 ? 19.406 16.913 -28.037 1.00 83.31 218 VAL A N 1
ATOM 1665 C CA . VAL A 1 218 ? 20.792 17.041 -28.525 1.00 83.31 218 VAL A CA 1
ATOM 1666 C C . VAL A 1 218 ? 20.950 16.605 -29.986 1.00 83.31 218 VAL A C 1
ATOM 1668 O O . VAL A 1 218 ? 21.851 17.081 -30.669 1.00 83.31 218 VAL A O 1
ATOM 1671 N N . ILE A 1 219 ? 20.066 15.739 -30.489 1.00 78.06 219 ILE A N 1
ATOM 1672 C CA . ILE A 1 219 ? 20.154 15.165 -31.846 1.00 78.06 219 ILE A CA 1
ATOM 1673 C C . ILE A 1 219 ? 19.513 16.063 -32.928 1.00 78.06 219 ILE A C 1
ATOM 1675 O O . ILE A 1 219 ? 19.660 15.782 -34.111 1.00 78.06 219 ILE A O 1
ATOM 1679 N N . ALA A 1 220 ? 18.862 17.174 -32.556 1.00 63.34 220 ALA A N 1
ATOM 1680 C CA . ALA A 1 220 ? 18.137 18.058 -33.479 1.00 63.34 220 ALA A CA 1
ATOM 1681 C C . ALA A 1 220 ? 17.155 17.273 -34.380 1.00 63.34 220 ALA A C 1
ATOM 1683 O O . ALA A 1 220 ? 17.339 17.138 -35.587 1.00 63.34 220 ALA A O 1
ATOM 1684 N N . GLY A 1 221 ? 16.093 16.740 -33.771 1.00 61.22 221 GLY A N 1
ATOM 1685 C CA . GLY A 1 221 ? 15.016 16.026 -34.460 1.00 61.22 221 GLY A CA 1
ATOM 1686 C C . GLY A 1 221 ? 13.724 16.023 -33.643 1.00 61.22 221 GLY A C 1
ATOM 1687 O O . GLY A 1 221 ? 13.729 16.397 -32.472 1.00 61.22 221 GLY A O 1
ATOM 1688 N N . ASP A 1 222 ? 12.614 15.614 -34.263 1.00 55.91 222 ASP A N 1
ATOM 1689 C CA . ASP A 1 222 ? 11.322 15.455 -33.584 1.00 55.91 222 ASP A CA 1
ATOM 1690 C C . ASP A 1 222 ? 11.421 14.340 -32.516 1.00 55.91 222 ASP A C 1
ATOM 1692 O O . ASP A 1 222 ? 11.608 13.170 -32.878 1.00 55.91 222 ASP A O 1
ATOM 1696 N N . PRO A 1 223 ? 11.300 14.656 -31.208 1.00 54.25 223 PRO A N 1
ATOM 1697 C CA . PRO A 1 223 ? 11.406 13.672 -30.130 1.00 54.25 223 PRO A CA 1
ATOM 1698 C C . PRO A 1 223 ? 10.401 12.519 -30.263 1.00 54.25 223 PRO A C 1
ATOM 1700 O O . PRO A 1 223 ? 10.664 11.429 -29.758 1.00 54.25 223 PRO A O 1
ATOM 1703 N N . GLY A 1 224 ? 9.278 12.731 -30.964 1.00 55.34 224 GLY A N 1
ATOM 1704 C CA . GLY A 1 224 ? 8.216 11.738 -31.149 1.00 55.34 224 GLY A CA 1
ATOM 1705 C C . GLY A 1 224 ? 8.596 10.522 -32.004 1.00 55.34 224 GLY A C 1
ATOM 1706 O O . GLY A 1 224 ? 7.815 9.575 -32.091 1.00 55.34 224 GLY A O 1
ATOM 1707 N N . ARG A 1 225 ? 9.782 10.513 -32.630 1.00 66.75 225 ARG A N 1
ATOM 1708 C CA . ARG A 1 225 ? 10.252 9.409 -33.490 1.00 66.75 225 ARG A CA 1
ATOM 1709 C C . ARG A 1 225 ? 11.360 8.545 -32.894 1.00 66.75 225 ARG A C 1
ATOM 1711 O O . ARG A 1 225 ? 11.664 7.505 -33.476 1.00 66.75 225 ARG A O 1
ATOM 1718 N N . LEU A 1 226 ? 11.955 8.935 -31.765 1.00 81.88 226 LEU A N 1
ATOM 1719 C CA . LEU A 1 226 ? 13.001 8.120 -31.148 1.00 81.88 226 LEU A CA 1
ATOM 1720 C C . LEU A 1 226 ? 12.413 6.806 -30.619 1.00 81.88 226 LEU A C 1
ATOM 1722 O O . LEU A 1 226 ? 11.331 6.767 -30.031 1.00 81.88 226 LEU A O 1
ATOM 1726 N N . SER A 1 227 ? 13.144 5.725 -30.865 1.00 87.75 227 SER A N 1
ATOM 1727 C CA . SER A 1 227 ? 12.805 4.366 -30.446 1.00 87.75 227 SER A CA 1
ATOM 1728 C C . SER A 1 227 ? 14.065 3.656 -29.967 1.00 87.75 227 SER A C 1
ATOM 1730 O O . SER A 1 227 ? 15.180 4.154 -30.149 1.00 87.75 227 SER A O 1
ATOM 1732 N N . LEU A 1 228 ? 13.894 2.474 -29.381 1.00 91.31 228 LEU A N 1
ATOM 1733 C CA . LEU A 1 228 ? 15.012 1.675 -28.898 1.00 91.31 228 LEU A CA 1
ATOM 1734 C C . LEU A 1 228 ? 15.942 1.258 -30.049 1.00 91.31 228 LEU A C 1
ATOM 1736 O O . LEU A 1 228 ? 17.156 1.258 -29.872 1.00 91.31 228 LEU A O 1
ATOM 1740 N N . ALA A 1 229 ? 15.392 0.992 -31.240 1.00 89.12 229 ALA A N 1
ATOM 1741 C CA . ALA A 1 229 ? 16.181 0.709 -32.440 1.00 89.12 229 ALA A CA 1
ATOM 1742 C C . ALA A 1 229 ? 17.170 1.845 -32.762 1.00 89.12 229 ALA A C 1
ATOM 1744 O O . ALA A 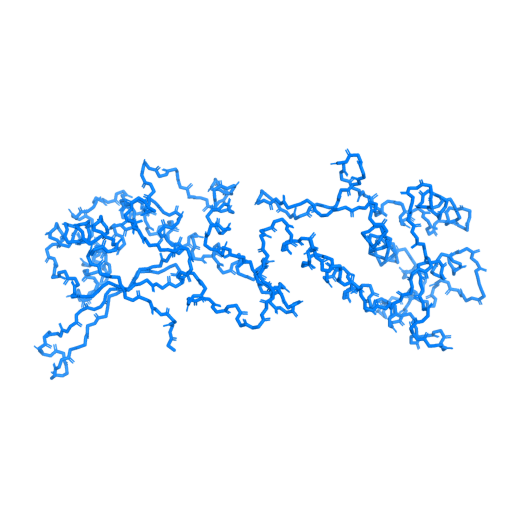1 229 ? 18.360 1.592 -32.915 1.00 89.12 229 ALA A O 1
ATOM 1745 N N . HIS A 1 230 ? 16.711 3.102 -32.737 1.00 87.62 230 HIS A N 1
ATOM 1746 C CA . HIS A 1 230 ? 17.586 4.256 -32.973 1.00 87.62 230 HIS A CA 1
ATOM 1747 C C . HIS A 1 230 ? 18.714 4.355 -31.936 1.00 87.62 230 HIS A C 1
ATOM 1749 O O . HIS A 1 230 ? 19.819 4.772 -32.265 1.00 87.62 230 HIS A O 1
ATOM 1755 N N . VAL A 1 231 ? 18.457 3.983 -30.677 1.00 89.88 231 VAL A N 1
ATOM 1756 C CA . VAL A 1 231 ? 19.494 3.982 -29.632 1.00 89.88 231 VAL A CA 1
ATOM 1757 C C . VAL A 1 231 ? 20.541 2.902 -29.904 1.00 89.88 231 VAL A C 1
ATOM 1759 O O . VAL A 1 231 ? 21.732 3.168 -29.759 1.00 89.88 231 VAL A O 1
ATOM 1762 N N . PHE A 1 232 ? 20.131 1.713 -30.348 1.00 91.00 232 PHE A N 1
ATOM 1763 C CA . PHE A 1 232 ? 21.071 0.666 -30.747 1.00 91.00 232 PHE A CA 1
ATOM 1764 C C . PHE A 1 232 ? 21.888 1.035 -31.988 1.00 91.00 232 PHE A C 1
ATOM 1766 O O . PHE A 1 232 ? 23.091 0.780 -31.995 1.00 91.00 232 PHE A O 1
ATOM 1773 N N . ASP A 1 233 ? 21.293 1.705 -32.978 1.00 86.94 233 ASP A N 1
ATOM 1774 C CA . ASP A 1 233 ? 22.021 2.203 -34.153 1.00 86.94 233 ASP A CA 1
ATOM 1775 C C . ASP A 1 233 ? 23.136 3.187 -33.757 1.00 86.94 233 ASP A C 1
ATOM 1777 O O . ASP A 1 233 ? 24.232 3.160 -34.318 1.00 86.94 233 ASP A O 1
ATOM 1781 N N . LEU A 1 234 ? 22.897 4.030 -32.744 1.00 85.00 234 LEU A N 1
ATOM 1782 C CA . LEU A 1 234 ? 23.910 4.947 -32.205 1.00 85.00 234 LEU A CA 1
ATOM 1783 C C . LEU A 1 234 ? 25.063 4.201 -31.520 1.00 85.00 234 LEU A C 1
ATOM 1785 O O . LEU A 1 234 ? 26.221 4.589 -31.669 1.00 85.00 234 LEU A O 1
ATOM 1789 N N . ILE A 1 235 ? 24.765 3.122 -30.792 1.00 88.06 235 ILE A N 1
ATOM 1790 C CA . ILE A 1 235 ? 25.788 2.282 -30.149 1.00 88.06 235 ILE A CA 1
ATOM 1791 C C . ILE A 1 235 ? 26.591 1.508 -31.206 1.00 88.06 235 ILE A C 1
ATOM 1793 O O . ILE A 1 235 ? 27.802 1.352 -31.069 1.00 88.06 235 ILE A O 1
ATOM 1797 N N . ALA A 1 236 ? 25.948 1.086 -32.298 1.00 86.81 236 ALA A N 1
ATOM 1798 C CA . ALA A 1 236 ? 26.566 0.339 -33.391 1.00 86.81 236 ALA A CA 1
ATOM 1799 C C . ALA A 1 236 ? 27.495 1.175 -34.301 1.00 86.81 236 ALA A C 1
ATOM 1801 O O . ALA A 1 236 ? 27.921 0.697 -35.351 1.00 86.81 236 ALA A O 1
ATOM 1802 N N . GLY A 1 237 ? 27.834 2.408 -33.910 1.00 79.75 237 GLY A N 1
ATOM 1803 C CA . GLY A 1 237 ? 28.687 3.300 -34.700 1.00 79.75 237 GLY A CA 1
ATOM 1804 C C . GLY A 1 237 ? 27.918 4.127 -35.729 1.00 79.75 237 GLY A C 1
ATOM 1805 O O . GLY A 1 237 ? 28.479 4.505 -36.757 1.00 79.75 237 GLY A O 1
ATOM 1806 N N . GLY A 1 238 ? 26.637 4.401 -35.464 1.00 74.06 238 GLY A N 1
ATOM 1807 C CA . GLY A 1 238 ? 25.816 5.306 -36.259 1.00 74.06 238 GLY A CA 1
ATOM 1808 C C . GLY A 1 238 ? 26.406 6.723 -36.390 1.00 74.06 238 GLY A C 1
ATOM 1809 O O . GLY A 1 238 ? 27.420 7.062 -35.780 1.00 74.06 238 GLY A O 1
ATOM 1810 N N . PRO A 1 239 ? 25.763 7.602 -37.177 1.00 70.31 239 PRO A N 1
ATOM 1811 C CA . PRO A 1 239 ? 26.330 8.892 -37.589 1.00 70.31 239 PRO A CA 1
ATOM 1812 C C . PRO A 1 239 ? 26.601 9.882 -36.441 1.00 70.31 239 PRO A C 1
ATOM 1814 O O . PRO A 1 239 ? 27.284 10.883 -36.652 1.00 70.31 239 PRO A O 1
ATOM 1817 N N . LEU A 1 240 ? 26.077 9.628 -35.237 1.00 77.38 240 LEU A N 1
ATOM 1818 C CA . LEU A 1 240 ? 26.305 10.439 -34.043 1.00 77.38 240 LEU A CA 1
ATOM 1819 C C . LEU A 1 240 ? 27.001 9.608 -32.957 1.00 77.38 240 LEU A C 1
ATOM 1821 O O . LEU A 1 240 ? 26.594 8.474 -32.707 1.00 77.38 240 LEU A O 1
ATOM 1825 N N . PRO A 1 241 ? 28.006 10.168 -32.258 1.00 82.00 241 PRO A N 1
ATOM 1826 C CA . PRO A 1 241 ? 28.749 9.424 -31.252 1.00 82.00 241 PRO A CA 1
ATOM 1827 C C . PRO A 1 241 ? 27.916 9.209 -29.983 1.00 82.00 241 PRO A C 1
ATOM 1829 O O . PRO A 1 241 ? 27.336 10.153 -29.442 1.00 82.00 241 PRO A O 1
ATOM 1832 N N . LEU A 1 242 ? 27.948 7.991 -29.435 1.00 85.81 242 LEU A N 1
ATOM 1833 C CA . LEU A 1 242 ? 27.293 7.622 -28.172 1.00 85.81 242 LEU A CA 1
ATOM 1834 C C . LEU A 1 242 ? 27.643 8.570 -27.006 1.00 85.81 242 LEU A C 1
ATOM 1836 O O . LEU A 1 242 ? 26.780 8.927 -26.205 1.00 85.81 242 LEU A O 1
ATOM 1840 N N . GLY A 1 243 ? 28.887 9.053 -26.940 1.00 86.69 243 GLY A N 1
ATOM 1841 C CA . GLY A 1 243 ? 29.320 10.001 -25.907 1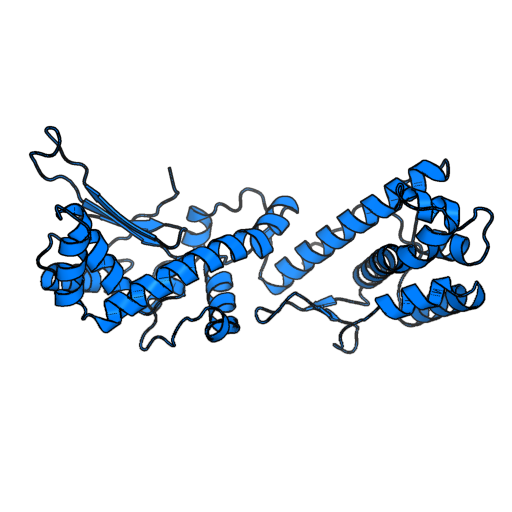.00 86.69 243 GLY A CA 1
ATOM 1842 C C . GLY A 1 243 ? 28.540 11.324 -25.900 1.00 86.69 243 GLY A C 1
ATOM 1843 O O . GLY A 1 243 ? 28.425 11.962 -24.856 1.00 86.69 243 GLY A O 1
ATOM 1844 N N . LEU A 1 244 ? 27.960 11.736 -27.035 1.00 85.06 244 LEU A N 1
ATOM 1845 C CA . LEU A 1 244 ? 27.125 12.937 -27.123 1.00 85.06 244 LEU A CA 1
ATOM 1846 C C . LEU A 1 244 ? 25.804 12.760 -26.359 1.00 85.06 244 LEU A C 1
ATOM 1848 O O . LEU A 1 244 ? 25.431 13.623 -25.566 1.00 85.06 244 LEU A O 1
ATOM 1852 N N . ILE A 1 245 ? 25.112 11.640 -26.579 1.00 87.25 245 ILE A N 1
ATOM 1853 C CA . ILE A 1 245 ? 23.825 11.357 -25.927 1.00 87.25 245 ILE A CA 1
ATOM 1854 C C . ILE A 1 245 ? 24.012 10.957 -24.464 1.00 87.25 245 ILE A C 1
ATOM 1856 O O . ILE A 1 245 ? 23.215 11.348 -23.613 1.00 87.25 245 ILE A O 1
ATOM 1860 N N . ALA A 1 246 ? 25.097 10.241 -24.157 1.00 89.50 246 ALA A N 1
ATOM 1861 C CA . ALA A 1 246 ? 25.445 9.888 -22.791 1.00 89.50 246 ALA A CA 1
ATOM 1862 C C . ALA A 1 246 ? 25.745 11.154 -21.972 1.00 89.50 246 ALA A C 1
ATOM 1864 O O . ALA A 1 246 ? 25.165 11.347 -20.906 1.00 89.50 246 ALA A O 1
ATOM 1865 N N . GLY A 1 247 ? 26.546 12.081 -22.512 1.00 89.12 247 GLY A N 1
ATOM 1866 C CA . GLY A 1 247 ? 26.809 13.371 -21.866 1.00 89.12 247 GLY A CA 1
ATOM 1867 C C . GLY A 1 247 ? 25.552 14.228 -21.670 1.00 89.12 247 GLY A C 1
ATOM 1868 O O . GLY A 1 247 ? 25.464 14.985 -20.708 1.00 89.12 247 GLY A O 1
ATOM 1869 N N . ALA A 1 248 ? 24.532 14.081 -22.523 1.00 88.69 248 ALA A N 1
ATOM 1870 C CA . ALA A 1 248 ? 23.253 14.759 -22.321 1.00 88.69 248 ALA A CA 1
ATOM 1871 C C . ALA A 1 248 ? 22.561 14.298 -21.028 1.00 88.69 248 ALA A C 1
ATOM 1873 O O . ALA A 1 248 ? 22.012 15.123 -20.295 1.00 88.69 248 ALA A O 1
ATOM 1874 N N . LEU A 1 249 ? 22.580 12.994 -20.746 1.00 91.06 249 LEU A N 1
ATOM 1875 C CA . LEU A 1 249 ? 21.976 12.409 -19.545 1.00 91.06 249 LEU A CA 1
ATOM 1876 C C . LEU A 1 249 ? 22.820 12.642 -18.286 1.00 91.06 249 LEU A C 1
ATOM 1878 O O . LEU A 1 249 ? 22.258 12.741 -17.198 1.00 91.06 249 LEU A O 1
ATOM 1882 N N . PHE A 1 250 ? 24.139 12.776 -18.439 1.00 93.38 250 PHE A N 1
ATOM 1883 C CA . PHE A 1 250 ? 25.092 12.945 -17.341 1.00 93.38 250 PHE A CA 1
ATOM 1884 C C . PHE A 1 250 ? 25.909 14.239 -17.515 1.00 93.38 250 PHE A C 1
ATOM 1886 O O . PHE A 1 250 ? 27.089 14.173 -17.861 1.00 93.38 250 PHE A O 1
ATOM 1893 N N . PRO A 1 251 ? 25.305 15.423 -17.288 1.00 88.69 251 PRO A N 1
ATOM 1894 C CA . PRO A 1 251 ? 25.940 16.713 -17.579 1.00 88.69 251 PRO A CA 1
ATOM 1895 C C . PRO A 1 251 ? 27.188 16.997 -16.729 1.00 88.69 251 PRO A C 1
ATOM 1897 O O . PRO A 1 251 ? 28.053 17.752 -17.162 1.00 88.69 251 PRO A O 1
ATOM 1900 N N . ASP A 1 252 ? 27.303 16.371 -15.556 1.00 92.69 252 ASP A N 1
ATOM 1901 C CA . ASP A 1 252 ? 28.436 16.537 -14.635 1.00 92.69 252 ASP A CA 1
ATOM 1902 C C . ASP A 1 252 ? 29.626 15.611 -14.960 1.00 92.69 252 ASP A C 1
ATOM 1904 O O . ASP A 1 252 ? 30.555 15.479 -14.161 1.00 92.69 252 ASP A O 1
ATOM 1908 N N . ARG A 1 253 ? 29.589 14.913 -16.102 1.00 93.38 253 ARG A N 1
ATOM 1909 C CA . ARG A 1 253 ? 30.597 13.930 -16.522 1.00 93.38 253 ARG A CA 1
ATOM 1910 C C . ARG A 1 253 ? 31.177 14.278 -17.883 1.00 93.38 253 ARG A C 1
ATOM 1912 O O . ARG A 1 253 ? 30.512 14.868 -18.736 1.00 93.38 253 ARG A O 1
ATOM 1919 N N . THR A 1 254 ? 32.419 13.862 -18.114 1.00 92.50 254 THR A N 1
ATOM 1920 C CA . THR A 1 254 ? 32.978 13.874 -19.470 1.00 92.50 254 THR A CA 1
ATOM 1921 C C . THR A 1 254 ? 32.262 12.844 -20.348 1.00 92.50 254 THR A C 1
ATOM 1923 O O . THR A 1 254 ? 31.608 11.925 -19.854 1.00 92.50 254 THR A O 1
ATOM 1926 N N . ARG A 1 255 ? 32.378 12.977 -21.675 1.00 87.94 255 ARG A N 1
ATOM 1927 C CA . ARG A 1 255 ? 31.723 12.046 -22.610 1.00 87.94 255 ARG A CA 1
ATOM 1928 C C . ARG A 1 255 ? 32.184 10.604 -22.399 1.00 87.94 255 ARG A C 1
ATOM 1930 O O . ARG A 1 255 ? 31.342 9.714 -22.389 1.00 87.94 255 ARG A O 1
ATOM 1937 N N . ASP A 1 256 ? 33.478 10.395 -22.178 1.00 86.94 256 ASP A N 1
ATOM 1938 C CA . ASP A 1 256 ? 34.058 9.059 -22.006 1.00 86.94 256 ASP A CA 1
ATOM 1939 C C . ASP A 1 256 ? 33.625 8.416 -20.679 1.00 86.94 256 ASP A C 1
ATOM 1941 O O . ASP A 1 256 ? 33.323 7.226 -20.637 1.00 86.94 256 ASP A O 1
ATOM 1945 N N . GLU A 1 257 ? 33.493 9.209 -19.610 1.00 92.81 257 GLU A N 1
ATOM 1946 C CA . GLU A 1 257 ? 32.947 8.750 -18.323 1.00 92.81 257 GLU A CA 1
ATOM 1947 C C . GLU A 1 257 ? 31.434 8.495 -18.376 1.00 92.81 257 GLU A C 1
ATOM 1949 O O . GLU A 1 257 ? 30.917 7.661 -17.634 1.00 92.81 257 GLU A O 1
ATOM 1954 N N . ALA A 1 258 ? 30.706 9.210 -19.238 1.00 92.25 258 ALA A N 1
ATOM 1955 C CA . ALA A 1 258 ? 29.257 9.090 -19.361 1.00 92.25 258 ALA A CA 1
ATOM 1956 C C . ALA A 1 258 ? 28.824 7.820 -20.111 1.00 92.25 258 ALA A C 1
ATOM 1958 O O . ALA A 1 258 ? 27.765 7.268 -19.812 1.00 92.25 258 ALA A O 1
ATOM 1959 N N . VAL A 1 259 ? 29.624 7.341 -21.071 1.00 91.12 259 VAL A N 1
ATOM 1960 C CA . VAL A 1 259 ? 29.319 6.140 -21.872 1.00 91.12 259 VAL A CA 1
ATOM 1961 C C . VAL A 1 259 ? 29.010 4.904 -21.014 1.00 91.12 259 VAL A C 1
ATOM 1963 O O . VAL A 1 259 ? 27.931 4.344 -21.198 1.00 91.12 259 VAL A O 1
ATOM 1966 N N . PRO A 1 260 ? 29.853 4.468 -20.057 1.00 91.62 260 PRO A N 1
ATOM 1967 C CA . PRO A 1 260 ? 29.545 3.285 -19.249 1.00 91.62 260 PRO A CA 1
ATOM 1968 C C . PRO A 1 260 ? 28.299 3.468 -18.367 1.00 91.62 260 PRO A C 1
ATOM 1970 O O . PRO A 1 260 ? 27.581 2.504 -18.105 1.00 91.62 260 PRO A O 1
ATOM 1973 N N . LEU A 1 261 ? 27.987 4.702 -17.952 1.00 93.62 261 LEU A N 1
ATOM 1974 C CA . LEU A 1 261 ? 26.783 5.012 -17.170 1.00 93.62 261 LEU A CA 1
ATOM 1975 C C . LEU A 1 261 ? 25.492 4.898 -17.996 1.00 93.62 261 LEU A C 1
ATOM 1977 O O . LEU A 1 261 ? 24.408 4.758 -17.429 1.00 93.62 261 LEU A O 1
ATOM 1981 N N . PHE A 1 262 ? 25.592 4.903 -19.330 1.00 94.88 262 PHE A N 1
ATOM 1982 C CA . PHE A 1 262 ? 24.452 4.751 -20.235 1.00 94.88 262 PHE A CA 1
ATOM 1983 C C . PHE A 1 262 ? 23.799 3.357 -20.165 1.00 94.88 262 PHE A C 1
ATOM 1985 O O . PHE A 1 262 ? 22.672 3.190 -20.633 1.00 94.88 262 PHE A O 1
ATOM 1992 N N . ALA A 1 263 ? 24.446 2.371 -19.529 1.00 95.56 263 ALA A N 1
ATOM 1993 C CA . ALA A 1 263 ? 23.894 1.027 -19.351 1.00 95.56 263 ALA A CA 1
ATOM 1994 C C . ALA A 1 263 ? 22.553 1.041 -18.597 1.00 95.56 263 ALA A C 1
ATOM 1996 O O . ALA A 1 263 ? 21.627 0.330 -18.982 1.00 95.56 263 ALA A O 1
ATOM 1997 N N . GLY A 1 264 ? 22.424 1.888 -17.567 1.00 95.50 264 GLY A N 1
ATOM 1998 C CA . GLY A 1 264 ? 21.179 2.053 -16.809 1.00 95.50 264 GLY A CA 1
ATOM 1999 C C . GLY A 1 264 ? 20.027 2.565 -17.685 1.00 95.50 264 GLY A C 1
ATOM 2000 O O . GLY A 1 264 ? 19.030 1.860 -17.836 1.00 95.50 264 GLY A O 1
ATOM 2001 N N . PRO A 1 265 ? 20.171 3.739 -18.334 1.00 95.94 265 PRO A N 1
ATOM 2002 C CA . PRO A 1 265 ? 19.191 4.245 -19.292 1.00 95.94 265 PRO A CA 1
ATOM 2003 C C . PRO A 1 265 ? 18.821 3.243 -20.392 1.00 95.94 265 PRO A C 1
ATOM 2005 O O . PRO A 1 265 ? 17.640 3.072 -20.688 1.00 95.94 265 PRO A O 1
ATOM 2008 N N . LEU A 1 266 ? 19.800 2.544 -20.977 1.00 96.06 266 LEU A N 1
ATOM 2009 C CA . LEU A 1 266 ? 19.538 1.529 -21.997 1.00 96.06 266 LEU A CA 1
ATOM 2010 C C . LEU A 1 266 ? 18.698 0.368 -21.442 1.00 96.06 266 LEU A C 1
ATOM 2012 O O . LEU A 1 266 ? 17.725 -0.031 -22.082 1.00 96.06 266 LEU A O 1
ATOM 2016 N N . ALA A 1 267 ? 19.006 -0.123 -20.237 1.00 96.56 267 ALA A N 1
ATOM 2017 C CA . ALA A 1 267 ? 18.213 -1.156 -19.576 1.00 96.56 267 ALA A CA 1
ATOM 2018 C C . ALA A 1 267 ? 16.762 -0.699 -19.346 1.00 96.56 267 ALA A C 1
ATOM 2020 O O . ALA A 1 267 ? 15.838 -1.457 -19.637 1.00 96.56 267 ALA A O 1
ATOM 2021 N N . THR A 1 268 ? 16.537 0.546 -18.909 1.00 96.62 268 THR A N 1
ATOM 2022 C CA . THR A 1 268 ? 15.190 1.134 -18.773 1.00 96.62 268 THR A CA 1
ATOM 2023 C C . THR A 1 268 ? 14.421 1.082 -20.099 1.00 96.62 268 THR A C 1
ATOM 2025 O O . THR A 1 268 ? 13.281 0.608 -20.136 1.00 96.62 268 THR A O 1
ATOM 2028 N N . LEU A 1 269 ? 15.043 1.498 -21.210 1.00 95.38 269 LEU A N 1
ATOM 2029 C CA . LEU A 1 269 ? 14.410 1.463 -22.534 1.00 95.38 269 LEU A CA 1
ATOM 2030 C C . LEU A 1 269 ? 14.105 0.030 -23.002 1.00 95.38 269 LEU A C 1
ATOM 2032 O O . LEU A 1 269 ? 13.028 -0.224 -23.545 1.00 95.38 269 LEU A O 1
ATOM 2036 N N . MET A 1 270 ? 15.020 -0.914 -22.761 1.00 95.94 270 MET A N 1
ATOM 2037 C CA . MET A 1 270 ? 14.831 -2.333 -23.086 1.00 95.94 270 MET A CA 1
ATOM 2038 C C . MET A 1 270 ? 13.689 -2.958 -22.279 1.00 95.94 270 MET A C 1
ATOM 2040 O O . MET A 1 270 ? 12.856 -3.666 -22.846 1.00 95.94 270 MET A O 1
ATOM 2044 N N . ARG A 1 271 ? 13.600 -2.663 -20.976 1.00 96.12 271 ARG A N 1
ATOM 2045 C CA . ARG A 1 271 ? 12.510 -3.136 -20.108 1.00 96.12 271 ARG A CA 1
ATOM 2046 C C . ARG A 1 271 ? 11.162 -2.614 -20.588 1.00 96.12 271 ARG A C 1
ATOM 2048 O O . ARG A 1 271 ? 10.213 -3.388 -20.674 1.00 96.12 271 ARG A O 1
ATOM 2055 N N . LEU A 1 272 ? 11.080 -1.333 -20.961 1.00 95.25 272 LEU A N 1
ATOM 2056 C CA . LEU A 1 272 ? 9.835 -0.761 -21.475 1.00 95.25 272 LEU A CA 1
ATOM 2057 C C . LEU A 1 272 ? 9.408 -1.435 -22.781 1.00 95.25 272 LEU A C 1
ATOM 2059 O O . LEU A 1 272 ? 8.230 -1.747 -22.957 1.00 95.25 272 LEU A O 1
ATOM 2063 N N . ALA A 1 273 ? 10.358 -1.669 -23.689 1.00 94.69 273 ALA A N 1
ATOM 2064 C CA . ALA A 1 273 ? 10.090 -2.362 -24.943 1.00 94.69 273 ALA A CA 1
ATOM 2065 C C . ALA A 1 273 ? 9.592 -3.794 -24.696 1.00 94.69 273 ALA A C 1
ATOM 2067 O O . ALA A 1 273 ? 8.626 -4.214 -25.332 1.00 94.69 273 ALA A O 1
ATOM 2068 N N . ALA A 1 274 ? 10.189 -4.519 -23.744 1.00 95.12 274 ALA A N 1
ATOM 2069 C CA . ALA A 1 274 ? 9.767 -5.872 -23.385 1.00 95.12 274 ALA A CA 1
ATOM 2070 C C . ALA A 1 274 ? 8.334 -5.910 -22.824 1.00 95.12 274 ALA A C 1
ATOM 2072 O O . ALA A 1 274 ? 7.526 -6.722 -23.276 1.00 95.12 274 ALA A O 1
ATOM 2073 N N . VAL A 1 275 ? 7.989 -4.984 -21.920 1.00 95.06 275 VAL A N 1
ATOM 2074 C CA . VAL A 1 275 ? 6.624 -4.849 -21.372 1.00 95.06 275 VAL A CA 1
ATOM 2075 C C . VAL A 1 275 ? 5.618 -4.514 -22.476 1.00 95.06 275 VAL A C 1
ATOM 2077 O O . VAL A 1 275 ? 4.597 -5.181 -22.620 1.00 95.06 275 VAL A O 1
ATOM 2080 N N . ARG A 1 276 ? 5.918 -3.519 -23.323 1.00 92.06 276 ARG A N 1
ATOM 2081 C CA . ARG A 1 276 ? 5.032 -3.103 -24.429 1.00 92.06 276 ARG A CA 1
ATOM 2082 C C . ARG A 1 276 ? 4.847 -4.173 -25.505 1.00 92.06 276 ARG A C 1
ATOM 2084 O O . ARG A 1 276 ? 3.842 -4.146 -26.209 1.00 92.06 276 ARG A O 1
ATOM 2091 N N . SER A 1 277 ? 5.809 -5.081 -25.638 1.00 93.94 277 SER A N 1
ATOM 2092 C CA . SER A 1 277 ? 5.749 -6.205 -26.578 1.00 93.94 277 SER A CA 1
ATOM 2093 C C . SER A 1 277 ? 5.070 -7.440 -25.983 1.00 93.94 277 SER A C 1
ATOM 2095 O O . SER A 1 277 ? 5.015 -8.466 -26.649 1.00 93.94 277 SER A O 1
ATOM 2097 N N . CYS A 1 278 ? 4.571 -7.359 -24.742 1.00 92.31 278 CYS A N 1
ATOM 2098 C CA . CYS A 1 278 ? 3.988 -8.484 -24.006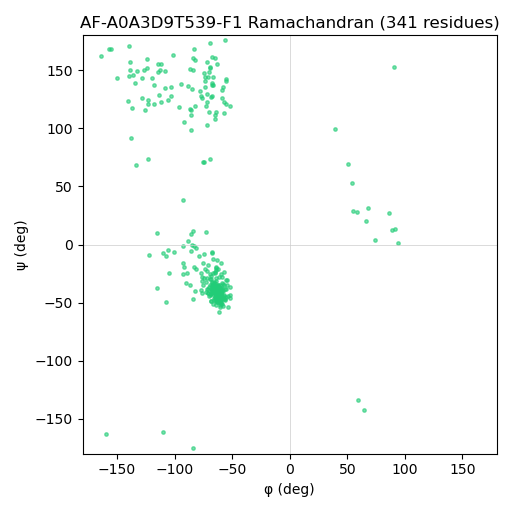 1.00 92.31 278 CYS A CA 1
ATOM 2099 C C . CYS A 1 278 ? 4.958 -9.668 -23.826 1.00 92.31 278 CYS A C 1
ATOM 2101 O O . CYS A 1 278 ? 4.532 -10.814 -23.724 1.00 92.31 278 CYS A O 1
ATOM 2103 N N . VAL A 1 279 ? 6.264 -9.386 -23.789 1.00 93.94 279 VAL A N 1
ATOM 2104 C CA . VAL A 1 279 ? 7.324 -10.373 -23.514 1.00 93.94 279 VAL A CA 1
ATOM 2105 C C . VAL A 1 279 ? 7.657 -10.410 -22.026 1.00 93.94 279 VAL A C 1
ATOM 2107 O O . VAL A 1 279 ? 8.147 -11.414 -21.522 1.00 93.94 279 VAL A O 1
ATOM 2110 N N . ALA A 1 280 ? 7.404 -9.311 -21.316 1.00 94.94 280 ALA A N 1
ATOM 2111 C CA . ALA A 1 280 ? 7.651 -9.208 -19.891 1.00 94.94 280 ALA A CA 1
ATOM 2112 C C . ALA A 1 280 ? 6.410 -8.714 -19.148 1.00 94.94 280 ALA A C 1
ATOM 2114 O O . ALA A 1 280 ? 5.696 -7.838 -19.639 1.00 94.94 280 ALA A O 1
ATOM 2115 N N . GLU A 1 281 ? 6.202 -9.244 -17.948 1.00 94.75 281 GLU A N 1
ATOM 2116 C CA . GLU A 1 281 ? 5.088 -8.900 -17.068 1.00 94.75 281 GLU A CA 1
ATOM 2117 C C . GLU A 1 281 ? 5.607 -8.492 -15.686 1.00 94.75 281 GLU A C 1
ATOM 2119 O O . GLU A 1 281 ? 6.661 -8.944 -15.233 1.00 94.75 281 GLU A O 1
ATOM 2124 N N . TRP A 1 282 ? 4.876 -7.611 -15.008 1.00 95.56 282 TRP A N 1
ATOM 2125 C CA . TRP A 1 282 ? 5.161 -7.253 -13.626 1.00 95.56 282 TRP A CA 1
ATOM 2126 C C . TRP A 1 282 ? 4.480 -8.227 -12.672 1.00 95.56 282 TRP A C 1
ATOM 2128 O O . TRP A 1 282 ? 3.259 -8.278 -12.572 1.00 95.56 282 TRP A O 1
ATOM 2138 N N . ARG A 1 283 ? 5.275 -8.957 -11.894 1.00 95.44 283 ARG A N 1
ATOM 2139 C CA . ARG A 1 283 ? 4.773 -9.794 -10.810 1.00 95.44 283 ARG A CA 1
ATOM 2140 C C . ARG A 1 283 ? 4.613 -8.967 -9.540 1.00 95.44 283 ARG A C 1
ATOM 2142 O O . ARG A 1 283 ? 5.595 -8.510 -8.950 1.00 95.44 283 ARG A O 1
ATOM 2149 N N . HIS A 1 284 ? 3.367 -8.830 -9.094 1.00 95.00 284 HIS A N 1
ATOM 2150 C CA . HIS A 1 284 ? 3.045 -8.252 -7.792 1.00 95.00 284 HIS A CA 1
ATOM 2151 C C . HIS A 1 284 ? 3.545 -9.141 -6.650 1.00 95.00 284 HIS A C 1
ATOM 2153 O O . HIS A 1 284 ? 3.384 -10.361 -6.670 1.00 95.00 284 HIS A O 1
ATOM 2159 N N . THR A 1 285 ? 4.119 -8.522 -5.623 1.00 94.00 285 THR A N 1
ATOM 2160 C CA . THR A 1 285 ? 4.505 -9.191 -4.383 1.00 94.00 285 THR A CA 1
ATOM 2161 C C . THR A 1 285 ? 4.430 -8.212 -3.226 1.00 94.00 285 THR A C 1
ATOM 2163 O O . THR A 1 285 ? 4.761 -7.037 -3.355 1.00 94.00 285 THR A O 1
ATOM 2166 N N . TRP A 1 286 ? 4.011 -8.714 -2.070 1.00 95.12 286 TRP A N 1
ATOM 2167 C CA . TRP A 1 286 ? 4.055 -7.961 -0.827 1.00 95.12 286 TRP A CA 1
ATOM 2168 C C . TRP A 1 286 ? 5.351 -8.179 -0.053 1.00 95.12 286 TRP A C 1
ATOM 2170 O O . TRP A 1 286 ? 5.707 -7.344 0.768 1.00 95.12 286 TRP A O 1
ATOM 2180 N N . ALA A 1 287 ? 6.097 -9.252 -0.319 1.00 89.69 287 ALA A N 1
ATOM 2181 C CA . ALA A 1 287 ? 7.330 -9.558 0.409 1.00 89.69 287 ALA A CA 1
ATOM 2182 C C . ALA A 1 287 ? 8.500 -8.631 0.026 1.00 89.69 287 ALA A C 1
ATOM 2184 O O . ALA A 1 287 ? 9.434 -8.463 0.804 1.00 89.69 287 ALA A O 1
ATOM 2185 N N . GLY A 1 288 ? 8.440 -7.998 -1.147 1.00 87.44 288 GLY A N 1
ATOM 2186 C CA . GLY A 1 288 ? 9.509 -7.156 -1.680 1.00 87.44 288 GLY A CA 1
ATOM 2187 C C . GLY A 1 288 ? 9.005 -6.191 -2.756 1.00 87.44 288 GLY A C 1
ATOM 2188 O O . GLY A 1 288 ? 7.798 -5.953 -2.824 1.00 87.44 288 GLY A O 1
ATOM 2189 N N . PRO A 1 289 ? 9.902 -5.606 -3.567 1.00 88.62 289 PRO A N 1
ATOM 2190 C CA . PRO A 1 289 ? 9.505 -4.807 -4.721 1.00 88.62 289 PRO A CA 1
ATOM 2191 C C . PRO A 1 289 ? 8.893 -5.693 -5.825 1.00 88.62 289 PRO A C 1
ATOM 2193 O O . PRO A 1 289 ? 9.266 -6.864 -5.927 1.00 88.62 289 PRO A O 1
ATOM 2196 N N . PRO A 1 290 ? 8.003 -5.152 -6.679 1.00 92.38 290 PRO A N 1
ATOM 2197 C CA . PRO A 1 290 ? 7.521 -5.855 -7.865 1.00 92.38 290 PRO A CA 1
ATOM 2198 C C . PRO A 1 290 ? 8.671 -6.300 -8.771 1.00 92.38 290 PRO A C 1
ATOM 2200 O O . PRO A 1 290 ? 9.635 -5.561 -8.988 1.00 92.38 290 PRO A O 1
ATOM 2203 N N . GLU A 1 291 ? 8.557 -7.499 -9.333 1.00 93.44 291 GLU A N 1
ATOM 2204 C CA . GLU A 1 291 ? 9.594 -8.075 -10.191 1.00 93.44 291 GLU A CA 1
ATOM 2205 C C . GLU A 1 291 ? 9.138 -8.097 -11.645 1.00 93.44 291 GLU A C 1
ATOM 2207 O O . GLU A 1 291 ? 8.021 -8.506 -11.944 1.00 93.44 291 GLU A O 1
ATOM 2212 N N . LEU A 1 292 ? 10.016 -7.688 -12.559 1.00 95.19 292 LEU A N 1
ATOM 2213 C CA . LEU A 1 292 ? 9.781 -7.870 -13.987 1.00 95.19 292 LEU A CA 1
ATOM 2214 C C . LEU A 1 292 ? 10.179 -9.301 -14.359 1.00 95.19 292 LEU A C 1
ATOM 2216 O O . LEU A 1 292 ? 11.339 -9.678 -14.177 1.00 95.19 292 LEU A O 1
ATOM 2220 N N . VAL A 1 293 ? 9.237 -10.091 -14.860 1.00 95.81 293 VAL A N 1
ATOM 2221 C CA . VAL A 1 293 ? 9.445 -11.495 -15.233 1.00 95.81 293 VAL A CA 1
ATOM 2222 C C . VAL A 1 293 ? 9.289 -11.695 -16.734 1.00 95.81 293 VAL A C 1
ATOM 2224 O O . VAL A 1 293 ? 8.548 -10.959 -17.383 1.00 95.81 293 VAL A O 1
ATOM 2227 N N . GLY A 1 294 ? 10.025 -12.657 -17.289 1.00 93.19 294 GLY A N 1
ATOM 2228 C CA . GLY A 1 294 ? 9.914 -13.064 -18.688 1.00 93.19 294 GLY A CA 1
ATOM 2229 C C . GLY A 1 294 ? 8.789 -14.083 -18.921 1.00 93.19 294 GLY A C 1
ATOM 2230 O O . GLY A 1 294 ? 8.077 -14.446 -17.981 1.00 93.19 294 GLY A O 1
ATOM 2231 N N . PRO A 1 295 ? 8.652 -14.608 -20.153 1.00 88.06 295 PRO A N 1
ATOM 2232 C CA . PRO A 1 295 ? 7.612 -15.583 -20.507 1.00 88.06 295 PRO A CA 1
ATOM 2233 C C . PRO A 1 295 ? 7.745 -16.925 -19.770 1.00 88.06 295 PRO A C 1
ATOM 2235 O O . PRO A 1 295 ? 6.790 -17.688 -19.671 1.00 88.06 295 PRO A O 1
ATOM 2238 N N . ASP A 1 296 ? 8.940 -17.219 -19.262 1.00 90.19 296 ASP A N 1
ATOM 2239 C CA . ASP A 1 296 ? 9.268 -18.390 -18.448 1.00 90.19 296 ASP A CA 1
ATOM 2240 C C . ASP A 1 296 ? 8.928 -18.206 -16.954 1.00 90.19 296 ASP A C 1
ATOM 2242 O O . ASP A 1 296 ? 9.132 -19.119 -16.152 1.00 90.19 296 ASP A O 1
ATOM 2246 N N . GLY A 1 297 ? 8.419 -17.031 -16.562 1.00 90.44 297 GLY A N 1
ATOM 2247 C CA . GLY A 1 297 ? 8.114 -16.671 -15.176 1.00 90.44 297 GLY A CA 1
ATOM 2248 C C . GLY A 1 297 ? 9.347 -16.367 -14.317 1.00 90.44 297 GLY A C 1
ATOM 2249 O O . GLY A 1 297 ? 9.209 -16.105 -13.110 1.00 90.44 297 GLY A O 1
ATOM 2250 N N . LEU A 1 298 ? 10.546 -16.385 -14.910 1.00 91.44 298 LEU A N 1
ATOM 2251 C CA . LEU A 1 298 ? 11.796 -16.063 -14.233 1.00 91.44 298 LEU A CA 1
ATOM 2252 C C . LEU A 1 298 ? 12.064 -14.552 -14.282 1.00 91.44 298 LEU A C 1
ATOM 2254 O O . LEU A 1 298 ? 11.641 -13.876 -15.222 1.00 91.44 298 LEU A O 1
ATOM 2258 N N . PRO A 1 299 ? 12.771 -13.988 -13.283 1.00 92.06 299 PRO A N 1
ATOM 2259 C CA . PRO A 1 299 ? 13.148 -12.578 -13.300 1.00 92.06 299 PRO A CA 1
ATOM 2260 C C . PRO A 1 299 ? 13.927 -12.209 -14.569 1.00 92.06 299 PRO A C 1
ATOM 2262 O O . PRO A 1 299 ? 15.014 -12.732 -14.821 1.00 92.06 299 PRO A O 1
ATOM 2265 N N . LEU A 1 300 ? 13.396 -11.262 -15.341 1.00 90.50 300 LEU A N 1
ATOM 2266 C CA . LEU A 1 300 ? 14.010 -10.783 -16.571 1.00 90.50 300 LEU A CA 1
ATOM 2267 C C . LEU A 1 300 ? 15.027 -9.681 -16.249 1.00 90.50 300 LEU A C 1
ATOM 2269 O O . LEU A 1 300 ? 14.672 -8.517 -16.052 1.00 90.50 300 LEU A O 1
ATOM 2273 N N . ARG A 1 301 ? 16.307 -10.058 -16.196 1.00 88.81 301 ARG A N 1
ATOM 2274 C CA . ARG A 1 301 ? 17.437 -9.151 -15.935 1.00 88.81 301 ARG A CA 1
ATOM 2275 C C . ARG A 1 301 ? 18.011 -8.624 -17.249 1.00 88.81 301 ARG A C 1
ATOM 2277 O O . ARG A 1 301 ? 18.692 -9.351 -17.971 1.00 88.81 301 ARG A O 1
ATOM 2284 N N . LEU A 1 302 ? 17.727 -7.365 -17.574 1.00 92.50 302 LEU A N 1
ATOM 2285 C CA . LEU A 1 302 ? 18.210 -6.714 -18.802 1.00 92.50 302 LEU A CA 1
ATOM 2286 C C . LEU A 1 302 ? 19.420 -5.807 -18.558 1.00 92.50 302 LEU A C 1
ATOM 2288 O O . LEU A 1 302 ? 20.026 -5.333 -19.515 1.00 92.50 302 LEU A O 1
ATOM 2292 N N . GLU A 1 303 ? 19.807 -5.605 -17.300 1.00 92.75 303 GLU A N 1
ATOM 2293 C CA . GLU A 1 303 ? 20.908 -4.738 -16.881 1.00 92.75 303 GLU A CA 1
ATOM 2294 C C . GLU A 1 303 ? 22.248 -5.228 -17.445 1.00 92.75 303 GLU A C 1
ATOM 2296 O O . GLU A 1 303 ? 22.971 -4.473 -18.096 1.00 92.75 303 GLU A O 1
ATOM 2301 N N . ASP A 1 304 ? 22.541 -6.522 -17.291 1.00 92.06 304 ASP A N 1
ATOM 2302 C CA . ASP A 1 304 ? 23.776 -7.116 -17.810 1.00 92.06 304 ASP A CA 1
ATOM 2303 C C . ASP A 1 304 ? 23.808 -7.139 -19.342 1.00 92.06 304 ASP A C 1
ATOM 2305 O O . ASP A 1 304 ? 24.872 -7.052 -19.960 1.00 92.06 304 ASP A O 1
ATOM 2309 N N . LEU A 1 305 ? 22.643 -7.300 -19.979 1.00 93.56 305 LEU A N 1
ATOM 2310 C CA . LEU A 1 305 ? 22.536 -7.264 -21.436 1.00 93.56 305 LEU A CA 1
ATOM 2311 C C . LEU A 1 305 ? 22.799 -5.847 -21.961 1.00 93.56 305 LEU A C 1
ATOM 2313 O O . LEU A 1 305 ? 23.559 -5.697 -22.914 1.00 93.56 305 LEU A O 1
ATOM 2317 N N . ALA A 1 306 ? 22.246 -4.825 -21.303 1.00 95.56 306 ALA A N 1
ATOM 2318 C CA . ALA A 1 306 ? 22.491 -3.425 -21.625 1.00 95.56 306 ALA A CA 1
ATOM 2319 C C . ALA A 1 306 ? 23.966 -3.043 -21.436 1.00 95.56 306 ALA A C 1
ATOM 2321 O O . ALA A 1 306 ? 24.563 -2.451 -22.330 1.00 95.56 306 ALA A O 1
ATOM 2322 N N . ALA A 1 307 ? 24.586 -3.434 -20.318 1.00 94.62 307 ALA A N 1
ATOM 2323 C CA . ALA A 1 307 ? 26.000 -3.161 -20.064 1.00 94.62 307 ALA A CA 1
ATOM 2324 C C . ALA A 1 307 ? 26.911 -3.794 -21.129 1.00 94.62 307 ALA A C 1
ATOM 2326 O O . ALA A 1 307 ? 27.810 -3.136 -21.651 1.00 94.62 307 ALA A O 1
ATOM 2327 N N . ARG A 1 308 ? 26.649 -5.055 -21.507 1.00 94.12 308 ARG A N 1
ATOM 2328 C CA . ARG A 1 308 ? 27.398 -5.740 -22.573 1.00 94.12 308 ARG A CA 1
ATOM 2329 C C . ARG A 1 308 ? 27.204 -5.095 -23.942 1.00 94.12 308 ARG A C 1
ATOM 2331 O O . ARG A 1 308 ? 28.167 -5.021 -24.698 1.00 94.12 308 ARG A O 1
ATOM 2338 N N . ALA A 1 309 ? 26.000 -4.611 -24.250 1.00 94.19 309 ALA A N 1
ATOM 2339 C CA . ALA A 1 309 ? 25.702 -3.976 -25.533 1.00 94.19 309 ALA A CA 1
ATOM 2340 C C . ALA A 1 309 ? 26.582 -2.745 -25.811 1.00 94.19 309 ALA A C 1
ATOM 2342 O O . ALA A 1 309 ? 26.865 -2.458 -26.967 1.00 94.19 309 ALA A O 1
ATOM 2343 N N . LEU A 1 310 ? 27.057 -2.049 -24.773 1.00 93.19 310 LEU A N 1
ATOM 2344 C CA . LEU A 1 310 ? 27.929 -0.876 -24.913 1.00 93.19 310 LEU A CA 1
ATOM 2345 C C . LEU A 1 310 ? 29.398 -1.218 -25.197 1.00 93.19 310 LEU A C 1
ATOM 2347 O O . LEU A 1 310 ? 30.182 -0.317 -25.481 1.00 93.19 310 LEU A O 1
ATOM 2351 N N . GLY A 1 311 ? 29.787 -2.493 -25.097 1.00 89.81 311 GLY A N 1
ATOM 2352 C CA . GLY A 1 311 ? 31.181 -2.914 -25.242 1.00 89.81 311 GLY A CA 1
ATOM 2353 C C . GLY A 1 311 ? 31.704 -2.866 -26.680 1.00 89.81 311 GLY A C 1
ATOM 2354 O O . GLY A 1 311 ? 32.890 -2.615 -26.882 1.00 89.81 311 GLY A O 1
ATOM 2355 N N . SER A 1 312 ? 30.844 -3.108 -27.676 1.00 90.38 312 SER A N 1
ATOM 2356 C CA . SER A 1 312 ? 31.194 -3.008 -29.099 1.00 90.38 312 SER A CA 1
ATOM 2357 C C . SER A 1 312 ? 29.945 -2.945 -29.996 1.00 90.38 312 SER A C 1
ATOM 2359 O O . SER A 1 312 ? 28.863 -3.361 -29.568 1.00 90.38 312 SER A O 1
ATOM 2361 N N . PRO A 1 313 ? 30.074 -2.500 -31.261 1.00 90.56 313 PRO A N 1
ATOM 2362 C CA . PRO A 1 313 ? 28.983 -2.558 -32.236 1.00 90.56 313 PRO A CA 1
ATOM 2363 C C . PRO A 1 313 ? 28.405 -3.965 -32.445 1.00 90.56 313 PRO A C 1
ATOM 2365 O O . PRO A 1 313 ? 27.191 -4.138 -32.560 1.00 90.56 313 PRO A O 1
ATOM 2368 N N . GLU A 1 314 ? 29.251 -4.995 -32.444 1.00 92.00 314 GLU A N 1
ATOM 2369 C CA . GLU A 1 314 ? 28.829 -6.392 -32.575 1.00 92.00 314 GLU A CA 1
ATOM 2370 C C . GLU A 1 314 ? 28.030 -6.851 -31.352 1.00 92.00 314 GLU A C 1
ATOM 2372 O O . GLU A 1 314 ? 27.041 -7.573 -31.498 1.00 92.00 314 GLU A O 1
ATOM 2377 N N . ALA A 1 315 ? 28.426 -6.408 -30.153 1.00 93.50 315 ALA A N 1
ATOM 2378 C CA . ALA A 1 315 ? 27.701 -6.687 -28.919 1.00 93.50 315 ALA A CA 1
ATOM 2379 C C . ALA A 1 315 ? 26.323 -6.003 -28.902 1.00 93.50 315 ALA A C 1
ATOM 2381 O O . ALA A 1 315 ? 25.343 -6.608 -28.461 1.00 93.50 315 ALA A O 1
ATOM 2382 N N . ALA A 1 316 ? 26.220 -4.782 -29.436 1.00 92.75 316 ALA A N 1
ATOM 2383 C CA . ALA A 1 316 ? 24.945 -4.091 -29.618 1.00 92.75 316 ALA A CA 1
ATOM 2384 C C . ALA A 1 316 ? 24.024 -4.828 -30.605 1.00 92.75 316 ALA A C 1
ATOM 2386 O O . ALA A 1 316 ? 22.844 -5.041 -30.315 1.00 92.75 316 ALA A O 1
ATOM 2387 N N . ALA A 1 317 ? 24.566 -5.284 -31.739 1.00 90.94 317 ALA A N 1
ATOM 2388 C CA . ALA A 1 317 ? 23.819 -6.069 -32.721 1.00 90.94 317 ALA A CA 1
ATOM 2389 C C . ALA A 1 317 ? 23.349 -7.421 -32.151 1.00 90.94 317 ALA A C 1
ATOM 2391 O O . ALA A 1 317 ? 22.230 -7.857 -32.418 1.00 90.94 317 ALA A O 1
ATOM 2392 N N . GLU A 1 318 ? 24.177 -8.076 -31.334 1.00 92.69 318 GLU A N 1
ATOM 2393 C CA . GLU A 1 318 ? 23.805 -9.300 -30.617 1.00 92.69 318 GLU A CA 1
ATOM 2394 C C . GLU A 1 318 ? 22.686 -9.056 -29.598 1.00 92.69 318 GLU A C 1
ATOM 2396 O O . GLU A 1 318 ? 21.740 -9.840 -29.527 1.00 92.69 318 GLU A O 1
ATOM 2401 N N . ALA A 1 319 ? 22.738 -7.953 -28.847 1.00 93.69 319 ALA A N 1
ATOM 2402 C CA . ALA A 1 319 ? 21.663 -7.585 -27.931 1.00 93.69 319 ALA A CA 1
ATOM 2403 C C . ALA A 1 319 ? 20.336 -7.334 -28.671 1.00 93.69 319 ALA A C 1
ATOM 2405 O O . ALA A 1 319 ? 19.294 -7.814 -28.222 1.00 93.69 319 ALA A O 1
ATOM 2406 N N . CYS A 1 320 ? 20.373 -6.667 -29.831 1.00 92.62 320 CYS A N 1
ATOM 2407 C CA . CYS A 1 320 ? 19.196 -6.483 -30.690 1.00 92.62 320 CYS A CA 1
ATOM 2408 C C . CYS A 1 320 ? 18.597 -7.814 -31.149 1.00 92.62 320 CYS A C 1
ATOM 2410 O O . CYS A 1 320 ? 17.380 -7.994 -31.067 1.00 92.62 320 CYS A O 1
ATOM 2412 N N . ARG A 1 321 ? 19.442 -8.747 -31.615 1.00 91.69 321 ARG A N 1
ATOM 2413 C CA . ARG A 1 321 ? 19.001 -10.084 -32.037 1.00 91.69 321 ARG A CA 1
ATOM 2414 C C . ARG A 1 321 ? 18.318 -10.816 -30.894 1.00 91.69 321 ARG A C 1
ATOM 2416 O O . ARG A 1 321 ? 17.170 -11.202 -31.047 1.00 91.69 321 ARG A O 1
ATOM 2423 N N . ARG A 1 322 ? 18.951 -10.881 -29.719 1.00 91.50 322 ARG A N 1
ATOM 2424 C CA . ARG A 1 322 ? 18.368 -11.538 -28.538 1.00 91.50 322 ARG A CA 1
ATOM 2425 C C . ARG A 1 322 ? 17.020 -10.955 -28.135 1.00 91.50 322 ARG A C 1
ATOM 2427 O O . ARG A 1 322 ? 16.106 -11.706 -27.826 1.00 91.50 322 ARG A O 1
ATOM 2434 N N . LEU A 1 323 ? 16.882 -9.629 -28.132 1.00 93.00 323 LEU A N 1
ATOM 2435 C CA . LEU A 1 323 ? 15.599 -8.986 -27.842 1.00 93.00 323 LEU A CA 1
ATOM 2436 C C . LEU A 1 323 ? 14.540 -9.346 -28.893 1.00 93.00 323 LEU A C 1
ATOM 2438 O O . LEU A 1 323 ? 13.406 -9.653 -28.539 1.00 93.00 323 LEU A O 1
ATOM 2442 N N . THR A 1 324 ? 14.914 -9.351 -30.170 1.00 92.94 324 THR A N 1
ATOM 2443 C CA . THR A 1 324 ? 14.005 -9.700 -31.271 1.00 92.94 324 THR A CA 1
ATOM 2444 C C . THR A 1 324 ? 13.589 -11.172 -31.212 1.00 92.94 324 THR A C 1
ATOM 2446 O O . THR A 1 324 ? 12.411 -11.469 -31.387 1.00 92.94 324 THR A O 1
ATOM 2449 N N . ASP A 1 325 ? 14.514 -12.077 -30.888 1.00 91.62 325 ASP A N 1
ATOM 2450 C CA . ASP A 1 325 ? 14.255 -13.513 -30.711 1.00 91.62 325 ASP A CA 1
ATOM 2451 C C . ASP A 1 325 ? 13.311 -13.781 -29.529 1.00 91.62 325 ASP A C 1
ATOM 2453 O O . ASP A 1 325 ? 12.507 -14.709 -29.568 1.00 91.62 325 ASP A O 1
ATOM 2457 N N . LEU A 1 326 ? 13.361 -12.932 -28.495 1.00 89.44 326 LEU A N 1
ATOM 2458 C CA . LEU A 1 326 ? 12.398 -12.934 -27.391 1.00 89.44 326 LEU A CA 1
ATOM 2459 C C . LEU A 1 326 ? 11.029 -12.341 -27.777 1.00 89.44 326 LEU A C 1
ATOM 2461 O O . LEU A 1 326 ? 10.099 -12.414 -26.980 1.00 89.44 326 LEU A O 1
ATOM 2465 N N . GLY A 1 327 ? 10.889 -11.750 -28.968 1.00 92.00 327 GLY A N 1
ATOM 2466 C CA . GLY A 1 327 ? 9.656 -11.119 -29.450 1.00 92.00 327 GLY A CA 1
ATOM 2467 C C . GLY A 1 327 ? 9.530 -9.625 -29.131 1.00 92.00 327 GLY A C 1
ATOM 2468 O O . GLY A 1 327 ? 8.447 -9.058 -29.266 1.00 92.00 327 GLY A O 1
ATOM 2469 N N . VAL A 1 328 ? 10.607 -8.962 -28.700 1.00 93.50 328 VAL A N 1
ATOM 2470 C CA . VAL A 1 328 ? 10.590 -7.531 -28.362 1.00 93.50 328 VAL A CA 1
ATOM 2471 C C . VAL A 1 328 ? 10.592 -6.669 -29.627 1.00 93.50 328 VAL A C 1
ATOM 2473 O O . VAL A 1 328 ? 11.486 -6.753 -30.467 1.00 93.50 328 VAL A O 1
ATOM 2476 N N . VAL A 1 329 ? 9.624 -5.760 -29.731 1.00 91.19 329 VAL A N 1
ATOM 2477 C CA . VAL A 1 329 ? 9.509 -4.791 -30.825 1.00 91.19 329 VAL A CA 1
ATOM 2478 C C . VAL A 1 329 ? 10.348 -3.545 -30.526 1.00 91.19 329 VAL A C 1
ATOM 2480 O O . VAL A 1 329 ? 10.015 -2.740 -29.658 1.00 91.19 329 VAL A O 1
ATOM 2483 N N . LEU A 1 330 ? 11.422 -3.339 -31.294 1.00 87.62 330 LEU A N 1
ATOM 2484 C CA . LEU A 1 330 ? 12.381 -2.241 -31.075 1.00 87.62 330 LEU A CA 1
ATOM 2485 C C . LEU A 1 330 ? 11.954 -0.889 -31.685 1.00 87.62 330 LEU A C 1
ATOM 2487 O O . LEU A 1 330 ? 12.466 0.160 -31.291 1.00 87.62 330 LEU A O 1
ATOM 2491 N N . PHE A 1 331 ? 11.022 -0.896 -32.644 1.00 77.25 331 PHE A N 1
ATOM 2492 C CA . PHE A 1 331 ? 10.622 0.290 -33.421 1.00 77.25 331 PHE A CA 1
ATOM 2493 C C . PHE A 1 331 ? 9.426 1.063 -32.847 1.00 77.25 331 PHE A C 1
ATOM 2495 O O . PHE A 1 331 ? 9.034 2.082 -33.414 1.00 77.25 331 PHE A O 1
ATOM 2502 N N . ALA A 1 332 ? 8.836 0.616 -31.736 1.00 63.09 332 ALA A N 1
ATOM 2503 C CA . ALA A 1 332 ? 7.738 1.340 -31.106 1.00 63.09 332 ALA A CA 1
ATOM 2504 C C . ALA A 1 332 ? 8.241 2.699 -30.579 1.00 63.09 332 ALA A C 1
ATOM 2506 O O . ALA A 1 332 ? 9.056 2.750 -29.658 1.00 63.09 332 ALA A O 1
ATOM 2507 N N . GLY A 1 333 ? 7.790 3.800 -31.189 1.00 54.09 333 GLY A N 1
ATOM 2508 C CA . GLY A 1 333 ? 8.168 5.158 -30.788 1.00 54.09 333 GLY A CA 1
ATOM 2509 C C . GLY A 1 333 ? 7.592 5.586 -29.431 1.00 54.09 333 GLY A C 1
ATOM 2510 O O . GLY A 1 333 ? 6.754 4.900 -28.828 1.00 54.09 333 GLY A O 1
ATOM 2511 N N . ALA A 1 334 ? 8.016 6.762 -28.962 1.00 50.88 334 ALA A N 1
ATOM 2512 C CA . ALA A 1 334 ? 7.461 7.446 -27.793 1.00 50.88 334 ALA A CA 1
ATOM 2513 C C . ALA A 1 334 ? 6.026 7.957 -28.069 1.00 50.88 334 ALA A C 1
ATOM 2515 O O . ALA A 1 334 ? 5.794 9.140 -28.289 1.00 50.88 334 ALA A O 1
ATOM 2516 N N . GLY A 1 335 ? 5.051 7.047 -28.118 1.00 44.84 335 GLY A N 1
ATOM 2517 C CA . GLY A 1 335 ? 3.618 7.359 -28.162 1.00 44.84 335 GLY A CA 1
ATOM 2518 C C . GLY A 1 335 ? 2.907 6.949 -26.866 1.00 44.84 335 GLY A C 1
ATOM 2519 O O . GLY A 1 335 ? 3.397 6.041 -26.183 1.00 44.84 335 GLY A O 1
ATOM 2520 N N . PRO A 1 336 ? 1.764 7.574 -26.515 1.00 39.19 336 PRO A N 1
ATOM 2521 C CA . PRO A 1 336 ? 0.965 7.163 -25.364 1.00 39.19 336 PRO A CA 1
ATOM 2522 C C . PRO A 1 336 ? 0.536 5.703 -25.541 1.00 39.19 336 PRO A C 1
ATOM 2524 O O . PRO A 1 336 ? -0.001 5.324 -26.586 1.00 39.19 336 PRO A O 1
ATOM 2527 N N . GLY A 1 337 ? 0.831 4.873 -24.537 1.00 41.28 337 GLY A N 1
ATOM 2528 C CA . GLY A 1 337 ? 0.448 3.466 -24.534 1.00 41.28 337 GLY A CA 1
ATOM 2529 C C . GLY A 1 337 ? -1.063 3.357 -24.698 1.00 41.28 337 GLY A C 1
ATOM 2530 O O . GLY A 1 337 ? -1.818 3.942 -23.926 1.00 41.28 337 GLY A O 1
ATOM 2531 N N . ARG A 1 338 ? -1.523 2.645 -25.730 1.00 35.31 338 ARG A N 1
ATOM 2532 C CA . ARG A 1 338 ? -2.943 2.319 -25.854 1.00 35.31 338 ARG A CA 1
ATOM 2533 C C . ARG A 1 338 ? -3.303 1.399 -24.692 1.00 35.31 338 ARG A C 1
ATOM 2535 O O . ARG A 1 338 ? -2.911 0.235 -24.699 1.00 35.31 338 ARG A O 1
ATOM 2542 N N . HIS A 1 339 ? -4.047 1.919 -23.721 1.00 33.31 339 HIS A N 1
ATOM 2543 C CA . HIS A 1 339 ? -4.784 1.091 -22.779 1.00 33.31 339 HIS A CA 1
ATOM 2544 C C . HIS A 1 339 ? -5.715 0.193 -23.589 1.00 33.31 339 HIS A C 1
ATOM 2546 O O . HIS A 1 339 ? -6.614 0.681 -24.274 1.00 33.31 339 HIS A O 1
ATOM 2552 N N . ARG A 1 340 ? -5.465 -1.118 -23.567 1.00 37.09 340 ARG A N 1
ATOM 2553 C CA . ARG A 1 340 ? -6.512 -2.067 -23.924 1.00 37.09 340 ARG A CA 1
ATOM 2554 C C . ARG A 1 340 ? -7.522 -2.018 -22.790 1.00 37.09 340 ARG A C 1
ATOM 2556 O O . ARG A 1 340 ? -7.194 -2.383 -21.666 1.00 37.09 340 ARG A O 1
ATOM 2563 N N . SER A 1 341 ? -8.721 -1.536 -23.097 1.00 27.33 341 SER A N 1
ATOM 2564 C CA . SER A 1 341 ? -9.910 -1.893 -22.337 1.00 27.33 341 SER A CA 1
ATOM 2565 C C . SER A 1 341 ? -9.950 -3.416 -22.268 1.00 27.33 341 SER A C 1
ATOM 2567 O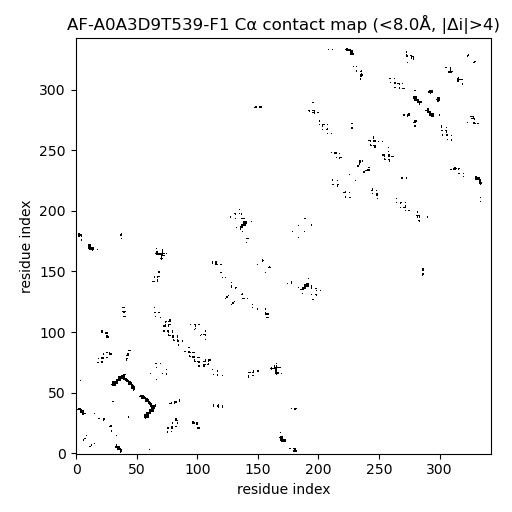 O . SER A 1 341 ? -9.913 -4.083 -23.302 1.00 27.33 341 SER A O 1
ATOM 2569 N N . ILE A 1 342 ? -9.905 -3.943 -21.051 1.00 31.77 342 ILE A N 1
ATOM 2570 C CA . ILE A 1 342 ? -10.203 -5.341 -20.781 1.00 31.77 342 ILE A CA 1
ATOM 2571 C C . ILE A 1 342 ? -11.722 -5.445 -20.968 1.00 31.77 342 ILE A C 1
ATOM 2573 O O . ILE A 1 342 ? -12.474 -4.909 -20.155 1.00 31.77 342 ILE A O 1
ATOM 2577 N N . GLU A 1 343 ? -12.142 -5.998 -22.107 1.00 29.17 343 GLU A N 1
ATOM 2578 C CA . GLU A 1 343 ? -13.474 -6.595 -22.282 1.00 29.17 343 GLU A CA 1
ATOM 2579 C C . GLU A 1 343 ? -13.455 -8.031 -21.757 1.00 29.17 343 GLU A C 1
ATOM 2581 O O . GLU A 1 343 ? -12.427 -8.721 -21.965 1.00 29.17 343 GLU A O 1
#

Radius of gyration: 27.21 Å; Cα contacts (8 Å, |Δi|>4): 547; chains: 1; bounding box: 60×44×72 Å

Secondary structure (DSSP, 8-state):
---EEEE-TTT-HHHHHHHHHHHHHHT-PPPSEEEEESSS-EEEEEEEEGGGTEEEEEEEEEEHHHHHHSBHHHHHHHHHHHHHHHH-SSHHHHHHHHHHHH-HHHHHHHHHHHHHHHHHHHHHIIIIIHHHHHTTEEES-HHHHHHHHHHHHTTTTTPPPPSSBGGGG--S--TTHHHHHH--TTPEEE-HHHHHHHHHHHHHHHHHHHHHHHHHHHHTS-GGG--HHHHHHHHTT-SS-HHHHHHHH-TTS-HHHHHHHTHHHHHHHHHHHHHHTTS-EEE--SSSS-EEE-TTSSB---HHHHHHHTT-HHHHHHHHHHHHHTT--TT--S---------

Mean predicted aligned error: 6.97 Å

Solvent-accessible surface area (backbone atoms only — not comparable to full-atom values): 18077 Å² total; per-residue (Å²): 130,82,47,67,46,81,56,53,60,88,38,19,46,51,40,52,53,50,51,46,50,37,19,56,60,38,72,39,86,60,64,78,39,45,27,39,28,54,57,58,48,65,47,57,48,63,64,43,45,78,94,62,78,38,87,46,61,26,40,29,39,41,12,49,47,39,33,55,65,36,23,39,66,28,50,46,20,48,49,26,26,32,53,30,42,70,76,37,95,45,68,67,60,6,47,54,34,15,28,71,44,54,34,61,67,41,38,58,47,27,58,54,40,44,54,41,49,40,54,50,50,54,49,45,43,60,71,58,48,46,58,19,51,78,72,46,30,32,59,69,51,63,56,62,48,49,29,50,32,44,65,58,34,26,74,84,58,72,43,78,88,54,96,46,52,23,52,78,26,40,65,72,65,61,74,71,54,55,46,70,41,68,55,62,74,94,32,51,71,25,56,67,54,59,36,48,35,53,35,55,49,50,51,43,47,56,52,38,53,51,50,45,49,47,40,26,72,72,69,78,58,72,49,63,65,51,25,57,44,61,56,44,43,27,53,46,69,37,101,51,62,49,35,61,49,22,22,58,77,33,75,95,42,54,37,78,67,15,42,74,60,39,21,60,62,46,19,49,43,50,53,45,31,24,41,77,44,71,34,32,46,56,44,66,52,56,77,55,77,67,41,50,17,34,86,85,70,45,78,56,78,45,53,69,51,28,46,49,20,72,74,36,38,69,39,24,53,49,45,52,47,55,41,44,76,62,53,30,52,44,74,63,41,66,62,85,78,80,77,74,78,86,126

Organism: NCBI:txid111806

Foldseek 3Di:
DFQKAWDDCVQQVLQQVLQVLLCVQLVFDGAPIEIEAAAQDWAWDWPDPPVNPHTHHIYIYHHLLQLLADAQLLSSLRSQLRRQVVVDPDSVRSLVSSCSRRNPVSNVQSVLVSVLSNVLLVCLCVVQAVLLLVLQAGELASSVVSSQLCVLCVVVSVHDDHPHRSNVRRHNDDSCVSCSRVPSDRGHYDHQQVSLQSSVLVVLLVLLLVLLVLLCVQVVDDSQQDWLVVVLCQLLVHPDHQLSSLCSVVVVDHSVVSLLVCLVSSLSRLLSQCVLQVQWTWDDDSNDRIAIAGPVRHGDDCSVLSNQLNPHSVSSVVSVVVSVVSRGDGRDGSDDRPPDDDD